Protein AF-A0A5R8LX83-F1 (afdb_monomer_lite)

Secondary structure (DSSP, 8-state):
----------PPPP-SS---SSHHHHHHHHHHHHH-S-EEEEE-TTSPBPEEE-TTS-EEEEEESSGGG--S-TTS--EEEEE-HHHHHHHHHH-TTEEEEEE-TTSS-EEEEGGGT-SS----SEEEEEE-PPPTT-EEEEES-TT--EEEE-BTTBPPPHHHHT-SS---GGGEEEEEE-S-GGGHHHHHHHS-HHHHHHHHHHHHHTT--STT---EEEEEPSBTTB----EEEE-SS-HHHHHHTTSEEEE------

Organism: Lacticaseibacillus zeae (NCBI:txid57037)

Foldseek 3Di:
DDDDDPPPPPPQDEQPLPADPAVVSVVSVLVCQQVDPWWKFWAAPVRHGDWDADPVRQIETEIEPDPSLDPPPPPHPTDMDIDHLLRLLVCLAVPVRHFWYFYSVRHPTDTGGSVSRYPDPDPPQWAWPWFDWDDAFWKWKDFADLQAQKIATCPPNHTDDCLQQQDQHDDDVVRIWMKGFHDTLVCVVVLLVPDDPVLVVVQVVVCVVVVHDPVLQTKTKTFGDDHNPGRHGTIMIGGSGGNVSCVSSVRIDIDDDDDDD

Radius of gyration: 23.2 Å; chains: 1; bounding box: 56×41×74 Å

Sequence (261 aa):
MGFFDRFKKHKTPTNFFNVPQNAEGIEQVISWLKHADKVIVDVNEKGHLFVQTDQMGEVFLMAYTDAGQNLMPFHQRNLFDTITFVGLQQIFEQTDDLAYLWLNPRSDSVRLNRNVFTSKKLAAGHAAIGPIELKLGDLVDMFGSEDEVYVFPVIDGKPFNYEQRASPYVENPALYHQYKVIQHFSELGNLIQNAEPALKQKIRQFMRQASLGADDLVAVQSRIGPRFGSAGGALQIKLPLPVGLLKQLGVLKEVEAKWPA

Structure (mmCIF, N/CA/C/O backbone):
data_AF-A0A5R8LX83-F1
#
_entry.id   AF-A0A5R8LX83-F1
#
loop_
_atom_site.group_PDB
_atom_site.id
_atom_site.type_symbol
_atom_site.label_atom_id
_atom_site.label_alt_id
_atom_site.label_comp_id
_atom_site.label_asym_id
_atom_site.label_entity_id
_atom_site.label_seq_id
_atom_site.pdbx_PDB_ins_code
_atom_site.Cartn_x
_atom_site.Cartn_y
_atom_site.Cartn_z
_atom_site.occupancy
_atom_site.B_iso_or_equiv
_atom_site.auth_seq_id
_atom_site.auth_comp_id
_atom_site.auth_asym_id
_atom_site.auth_atom_id
_atom_site.pdbx_PDB_model_num
ATOM 1 N N . MET A 1 1 ? 34.931 -22.955 -52.482 1.00 37.41 1 MET A N 1
ATOM 2 C CA . MET A 1 1 ? 35.260 -22.978 -51.040 1.00 37.41 1 MET A CA 1
ATOM 3 C C . MET A 1 1 ? 35.735 -21.587 -50.651 1.00 37.41 1 MET A C 1
ATOM 5 O O . MET A 1 1 ? 36.833 -21.213 -51.027 1.00 37.41 1 MET A O 1
ATOM 9 N N . GLY A 1 2 ? 34.883 -20.790 -50.008 1.00 32.09 2 GLY A N 1
ATOM 10 C CA . GLY A 1 2 ? 35.218 -19.447 -49.526 1.00 32.09 2 GLY A CA 1
ATOM 11 C C . GLY A 1 2 ? 34.641 -19.303 -48.127 1.00 32.09 2 GLY A C 1
ATOM 12 O O . GLY A 1 2 ? 33.432 -19.408 -47.958 1.00 32.09 2 GLY A O 1
ATOM 13 N N . PHE A 1 3 ? 35.535 -19.207 -47.149 1.00 35.75 3 PHE A N 1
ATOM 14 C CA . PHE A 1 3 ? 35.283 -19.348 -45.721 1.00 35.75 3 PHE A CA 1
ATOM 15 C C . PHE A 1 3 ? 34.270 -18.325 -45.188 1.00 35.75 3 PHE A C 1
ATOM 17 O O . PHE A 1 3 ? 34.459 -17.115 -45.314 1.00 35.75 3 PHE A O 1
ATOM 24 N N . PHE A 1 4 ? 33.213 -18.856 -44.573 1.00 42.75 4 PHE A N 1
ATOM 25 C CA . PHE A 1 4 ? 32.299 -18.147 -43.686 1.00 42.75 4 PHE A CA 1
ATOM 26 C C . PHE A 1 4 ? 33.002 -17.716 -42.386 1.00 42.75 4 PHE A C 1
ATOM 28 O O . PHE A 1 4 ? 34.054 -18.238 -42.023 1.00 42.75 4 PHE A O 1
ATOM 35 N N . ASP A 1 5 ? 32.334 -16.797 -41.690 1.00 39.28 5 ASP A N 1
ATOM 36 C CA . ASP A 1 5 ? 32.506 -16.425 -40.285 1.00 39.28 5 ASP A CA 1
ATOM 37 C C . ASP A 1 5 ? 33.612 -15.438 -39.891 1.00 39.28 5 ASP A C 1
ATOM 39 O O . ASP A 1 5 ? 34.567 -15.734 -39.173 1.00 39.28 5 ASP A O 1
ATOM 43 N N . ARG A 1 6 ? 33.335 -14.155 -40.164 1.00 38.56 6 ARG A N 1
ATOM 44 C CA . ARG A 1 6 ? 33.612 -13.111 -39.165 1.00 38.56 6 ARG A CA 1
ATOM 45 C C . ARG A 1 6 ? 32.503 -13.126 -38.114 1.00 38.56 6 ARG A C 1
ATOM 47 O O . ARG A 1 6 ? 31.594 -12.297 -38.154 1.00 38.56 6 ARG A O 1
ATOM 54 N N . PHE A 1 7 ? 32.605 -14.027 -37.139 1.00 41.62 7 PHE A N 1
ATOM 55 C CA . PHE A 1 7 ? 31.923 -13.832 -35.864 1.00 41.62 7 PHE A CA 1
ATOM 56 C C . PHE A 1 7 ? 32.437 -12.523 -35.257 1.00 41.62 7 PHE A C 1
ATOM 58 O O . PHE A 1 7 ? 33.553 -12.451 -34.736 1.00 41.62 7 PHE A O 1
ATOM 65 N N . LYS A 1 8 ? 31.625 -11.461 -35.313 1.00 45.91 8 LYS A N 1
ATOM 66 C CA . LYS A 1 8 ? 31.729 -10.387 -34.324 1.00 45.91 8 LYS A CA 1
ATOM 67 C C . LYS A 1 8 ? 31.561 -11.081 -32.976 1.00 45.91 8 LYS A C 1
ATOM 69 O O . LYS A 1 8 ? 30.469 -11.550 -32.670 1.00 45.91 8 LYS A O 1
ATOM 74 N N . LYS A 1 9 ? 32.641 -11.207 -32.199 1.00 42.44 9 LYS A N 1
ATOM 75 C CA . LYS A 1 9 ? 32.549 -11.597 -30.790 1.00 42.44 9 LYS A CA 1
ATOM 76 C C . LYS A 1 9 ? 31.668 -10.551 -30.113 1.00 42.44 9 LYS A C 1
ATOM 78 O O . LYS A 1 9 ? 32.157 -9.490 -29.734 1.00 42.44 9 LYS A O 1
ATOM 83 N N . HIS A 1 10 ? 30.372 -10.826 -30.002 1.00 45.19 10 HIS A N 1
ATOM 84 C CA . HIS A 1 10 ? 29.548 -10.194 -28.990 1.00 45.19 10 HIS A CA 1
ATOM 85 C C . HIS A 1 10 ? 30.242 -10.530 -27.673 1.00 45.19 10 HIS A C 1
ATOM 87 O O . HIS A 1 10 ? 30.287 -11.696 -27.284 1.00 45.19 10 HIS A O 1
ATOM 93 N N . LYS A 1 11 ? 30.906 -9.545 -27.052 1.00 50.19 11 LYS A N 1
ATOM 94 C CA . LYS A 1 11 ? 31.347 -9.705 -25.668 1.00 50.19 11 LYS A CA 1
ATOM 95 C C . LYS A 1 11 ? 30.090 -10.072 -24.896 1.00 50.19 11 LYS A C 1
ATOM 97 O O . LYS A 1 11 ? 29.122 -9.314 -24.934 1.00 50.19 11 LYS A O 1
ATOM 102 N N . THR A 1 12 ? 30.085 -11.255 -24.293 1.00 53.81 12 THR A N 1
ATOM 103 C CA . THR A 1 12 ? 29.000 -11.674 -23.417 1.00 53.81 12 THR A CA 1
ATOM 104 C C . THR A 1 12 ? 28.813 -10.560 -22.389 1.00 53.81 12 THR A C 1
ATOM 106 O O . THR A 1 12 ? 29.812 -10.153 -21.787 1.00 53.81 12 THR A O 1
ATOM 109 N N . PRO A 1 13 ? 27.600 -10.012 -22.239 1.00 53.50 13 PRO A N 1
ATOM 110 C CA . PRO A 1 13 ? 27.332 -9.003 -21.231 1.00 53.50 13 PRO A CA 1
ATOM 111 C C . PRO A 1 13 ? 27.798 -9.536 -19.876 1.00 53.50 13 PRO A C 1
ATOM 113 O O . PRO A 1 13 ? 27.393 -10.618 -19.454 1.00 53.50 13 PRO A O 1
ATOM 116 N N . THR A 1 14 ? 28.717 -8.830 -19.228 1.00 60.53 14 THR A N 1
ATOM 117 C CA . THR A 1 14 ? 29.145 -9.163 -17.870 1.00 60.53 14 THR A CA 1
ATOM 118 C C . THR A 1 14 ? 28.027 -8.780 -16.913 1.00 60.53 14 THR A C 1
ATOM 120 O O . THR A 1 14 ? 27.562 -7.644 -16.973 1.00 60.53 14 THR A O 1
ATOM 123 N N . ASN A 1 15 ? 27.614 -9.696 -16.033 1.00 71.75 15 ASN A N 1
ATOM 124 C CA . ASN A 1 15 ? 26.708 -9.382 -14.925 1.00 71.75 15 ASN A CA 1
ATOM 125 C C . ASN A 1 15 ? 27.395 -8.348 -14.026 1.00 71.75 15 ASN A C 1
ATOM 127 O O . ASN A 1 15 ? 28.358 -8.680 -13.337 1.00 71.75 15 ASN A O 1
ATOM 131 N N . PHE A 1 16 ? 26.967 -7.092 -14.119 1.00 82.56 16 PHE A N 1
ATOM 132 C CA . PHE A 1 16 ? 27.646 -5.953 -13.513 1.00 82.56 16 PHE A CA 1
ATOM 133 C C . PHE A 1 16 ? 27.485 -5.930 -11.986 1.00 82.56 16 PHE A C 1
ATOM 135 O O . PHE A 1 16 ? 28.463 -5.793 -11.258 1.00 82.56 16 PHE A O 1
ATOM 142 N N . PHE A 1 17 ? 26.253 -6.086 -11.513 1.00 82.75 17 PHE A N 1
ATOM 143 C CA . PHE A 1 17 ? 25.870 -6.247 -10.116 1.00 82.75 17 PHE A CA 1
ATOM 144 C C . PHE A 1 17 ? 26.181 -7.655 -9.605 1.00 82.75 17 PHE A C 1
ATOM 146 O O . PHE A 1 17 ? 26.622 -7.801 -8.470 1.00 82.75 17 PHE A O 1
ATOM 153 N N . ASN A 1 18 ? 25.957 -8.685 -10.433 1.00 84.38 18 ASN A N 1
ATOM 154 C CA . ASN A 1 18 ? 26.113 -10.096 -10.054 1.00 84.38 18 ASN A CA 1
ATOM 155 C C . ASN A 1 18 ? 25.402 -10.433 -8.725 1.00 84.38 18 ASN A C 1
ATOM 157 O O . ASN A 1 18 ? 25.918 -11.167 -7.881 1.00 84.38 18 ASN A O 1
ATOM 161 N N . VAL A 1 19 ? 24.218 -9.852 -8.534 1.00 77.62 19 VAL A N 1
ATOM 162 C CA . VAL A 1 19 ? 23.407 -10.012 -7.325 1.00 77.62 19 VAL A CA 1
ATOM 163 C C . VAL A 1 19 ? 22.350 -11.105 -7.505 1.00 77.62 19 VAL A C 1
ATOM 165 O O . VAL A 1 19 ? 21.952 -11.402 -8.637 1.00 77.62 19 VAL A O 1
ATOM 168 N N . PRO A 1 20 ? 21.844 -11.697 -6.408 1.00 70.94 20 PRO A N 1
ATOM 169 C CA . PRO A 1 20 ? 20.687 -12.581 -6.468 1.00 70.94 20 PRO A CA 1
ATOM 170 C C . PRO A 1 20 ? 19.465 -11.874 -7.077 1.00 70.94 20 PRO A C 1
ATOM 172 O O . PRO A 1 20 ? 19.201 -10.713 -6.780 1.00 70.94 20 PRO A O 1
ATOM 175 N N . GLN A 1 21 ? 18.664 -12.575 -7.883 1.00 72.19 21 GLN A N 1
ATOM 176 C CA . GLN A 1 21 ? 17.406 -12.038 -8.432 1.00 72.19 21 GLN A CA 1
ATOM 177 C C . GLN A 1 21 ? 16.261 -12.124 -7.410 1.00 72.19 21 GLN A C 1
ATOM 179 O O . GLN A 1 21 ? 15.204 -12.693 -7.663 1.00 72.19 21 GLN A O 1
ATOM 184 N N . ASN A 1 22 ? 16.508 -11.600 -6.215 1.00 68.88 22 ASN A N 1
ATOM 185 C CA . ASN A 1 22 ? 15.562 -11.517 -5.110 1.00 68.88 22 ASN A CA 1
ATOM 186 C C . ASN A 1 22 ? 15.600 -10.094 -4.524 1.00 68.88 22 ASN A C 1
ATOM 188 O O . ASN A 1 22 ? 16.346 -9.238 -5.004 1.00 68.88 22 ASN A O 1
ATOM 192 N N . ALA A 1 23 ? 14.808 -9.814 -3.490 1.00 61.62 23 ALA A N 1
ATOM 193 C CA . ALA A 1 23 ? 14.755 -8.459 -2.943 1.00 61.62 23 ALA A CA 1
ATOM 194 C C . ALA A 1 23 ? 16.081 -7.985 -2.340 1.00 61.62 23 ALA A C 1
ATOM 196 O O . ALA A 1 23 ? 16.377 -6.801 -2.413 1.00 61.62 23 ALA A O 1
ATOM 197 N N . GLU A 1 24 ? 16.891 -8.886 -1.778 1.00 70.62 24 GLU A N 1
ATOM 198 C CA . GLU A 1 24 ? 18.206 -8.519 -1.250 1.00 70.62 24 GLU A CA 1
ATOM 199 C C . GLU A 1 24 ? 19.101 -7.985 -2.374 1.00 70.62 24 GLU A C 1
ATOM 201 O O . GLU A 1 24 ? 19.724 -6.935 -2.227 1.00 70.62 24 GLU A O 1
ATOM 206 N N . GLY A 1 25 ? 19.107 -8.651 -3.531 1.00 74.12 25 GLY A N 1
ATOM 207 C CA . GLY A 1 25 ? 19.825 -8.155 -4.700 1.00 74.12 25 GLY A CA 1
ATOM 208 C C . GLY A 1 25 ? 19.234 -6.868 -5.274 1.00 74.12 25 GLY A C 1
ATOM 209 O O . GLY A 1 25 ? 19.985 -5.981 -5.675 1.00 74.12 25 GLY A O 1
ATOM 210 N N . ILE A 1 26 ? 17.907 -6.706 -5.253 1.00 77.19 26 ILE A N 1
ATOM 211 C CA . ILE A 1 26 ? 17.257 -5.449 -5.662 1.00 77.19 26 ILE A CA 1
ATOM 212 C C . ILE A 1 26 ? 17.665 -4.296 -4.731 1.00 77.19 26 ILE A C 1
ATOM 214 O O . ILE A 1 26 ? 18.013 -3.225 -5.222 1.00 77.19 26 ILE A O 1
ATOM 218 N N . GLU A 1 27 ? 17.696 -4.500 -3.413 1.00 77.88 27 GLU A N 1
ATOM 219 C CA . GLU A 1 27 ? 18.151 -3.489 -2.449 1.00 77.88 27 GLU A CA 1
ATOM 220 C C . GLU A 1 27 ? 19.635 -3.156 -2.625 1.00 77.88 27 GLU A C 1
ATOM 222 O O . GLU A 1 27 ? 20.019 -1.989 -2.543 1.00 77.88 27 GLU A O 1
ATOM 227 N N . GLN A 1 28 ? 20.474 -4.144 -2.948 1.00 84.19 28 GLN A N 1
ATOM 228 C CA . GLN A 1 28 ? 21.875 -3.897 -3.297 1.00 84.19 28 GLN A CA 1
ATOM 229 C C . GLN A 1 28 ? 21.997 -3.019 -4.551 1.00 84.19 28 GLN A C 1
ATOM 231 O O . GLN A 1 28 ? 22.801 -2.087 -4.569 1.00 84.19 28 GLN A O 1
ATOM 236 N N . VAL A 1 29 ? 21.162 -3.246 -5.567 1.00 88.75 29 VAL A N 1
ATOM 237 C CA . VAL A 1 29 ? 21.131 -2.433 -6.795 1.00 88.75 29 VAL A CA 1
ATOM 238 C C . VAL A 1 29 ? 20.596 -1.028 -6.522 1.00 88.75 29 VAL A C 1
ATOM 240 O O . VAL A 1 29 ? 21.159 -0.060 -7.027 1.00 88.75 29 VAL A O 1
ATOM 243 N N . ILE A 1 30 ? 19.552 -0.879 -5.700 1.00 86.44 30 ILE A N 1
ATOM 244 C CA . ILE A 1 30 ? 19.025 0.432 -5.286 1.00 86.44 30 ILE A CA 1
ATOM 245 C C . ILE A 1 30 ? 20.077 1.196 -4.481 1.00 86.44 30 ILE A C 1
ATOM 247 O O . ILE A 1 30 ? 20.293 2.384 -4.718 1.00 86.44 30 ILE A O 1
ATOM 251 N N . SER A 1 31 ? 20.737 0.524 -3.537 1.00 88.88 31 SER A N 1
ATOM 252 C CA . SER A 1 31 ? 21.823 1.094 -2.743 1.00 88.88 31 SER A CA 1
ATOM 253 C C . SER A 1 31 ? 22.961 1.553 -3.645 1.00 88.88 31 SER A C 1
ATOM 255 O O . S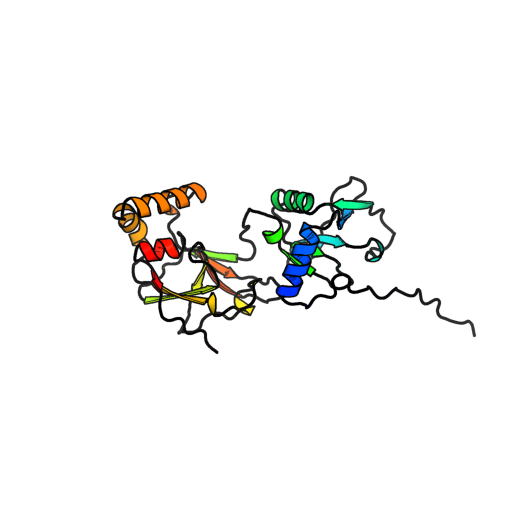ER A 1 31 ? 23.392 2.700 -3.542 1.00 88.88 31 SER A O 1
ATOM 257 N N . TRP A 1 32 ? 23.386 0.715 -4.595 1.00 94.19 32 TRP A N 1
ATOM 258 C CA . TRP A 1 32 ? 24.372 1.104 -5.596 1.00 94.19 32 TRP A CA 1
ATOM 259 C C . TRP A 1 32 ? 23.906 2.326 -6.388 1.00 94.19 32 TRP A C 1
ATOM 261 O O . TRP A 1 32 ? 24.637 3.305 -6.476 1.00 94.19 32 TRP A O 1
ATOM 271 N N . LEU A 1 33 ? 22.673 2.316 -6.899 1.00 94.12 33 LEU A N 1
ATOM 272 C CA . LEU A 1 33 ? 22.150 3.386 -7.744 1.00 94.12 33 LEU A CA 1
ATOM 273 C C . LEU A 1 33 ? 22.087 4.729 -7.006 1.00 94.12 33 LEU A C 1
ATOM 275 O O . LEU A 1 33 ? 22.362 5.759 -7.610 1.00 94.12 33 LEU A O 1
ATOM 279 N N . LYS A 1 34 ? 21.787 4.724 -5.700 1.00 91.12 34 LYS A N 1
ATOM 280 C CA . LYS A 1 34 ? 21.806 5.921 -4.839 1.00 91.12 34 LYS A CA 1
ATOM 281 C C . LYS A 1 34 ? 23.201 6.529 -4.667 1.00 91.12 34 LYS A C 1
ATOM 283 O O . LYS A 1 34 ? 23.300 7.730 -4.439 1.00 91.12 34 LYS A O 1
ATOM 288 N N . HIS A 1 35 ? 24.248 5.711 -4.756 1.00 93.38 35 HIS A N 1
ATOM 289 C CA . HIS A 1 35 ? 25.646 6.131 -4.608 1.00 93.38 35 HIS A CA 1
ATOM 290 C C . HIS A 1 35 ? 26.387 6.234 -5.944 1.00 93.38 35 HIS A C 1
ATOM 292 O O . HIS A 1 35 ? 27.522 6.702 -5.976 1.00 93.38 35 HIS A O 1
ATOM 298 N N . ALA A 1 36 ? 25.774 5.788 -7.040 1.00 90.56 36 ALA A N 1
ATOM 299 C CA . ALA A 1 36 ? 26.347 5.900 -8.363 1.00 90.56 36 ALA A CA 1
ATOM 300 C C . ALA A 1 36 ? 26.458 7.379 -8.736 1.00 90.56 36 ALA A C 1
ATOM 302 O O . ALA A 1 36 ? 25.462 8.108 -8.712 1.00 90.56 36 ALA A O 1
ATOM 303 N N . ASP A 1 37 ? 27.659 7.805 -9.132 1.00 86.81 37 ASP A N 1
ATOM 304 C CA . ASP A 1 37 ? 27.878 9.170 -9.608 1.00 86.81 37 ASP A CA 1
ATOM 305 C C . ASP A 1 37 ? 26.921 9.476 -10.761 1.00 86.81 37 ASP A C 1
ATOM 307 O O . ASP A 1 37 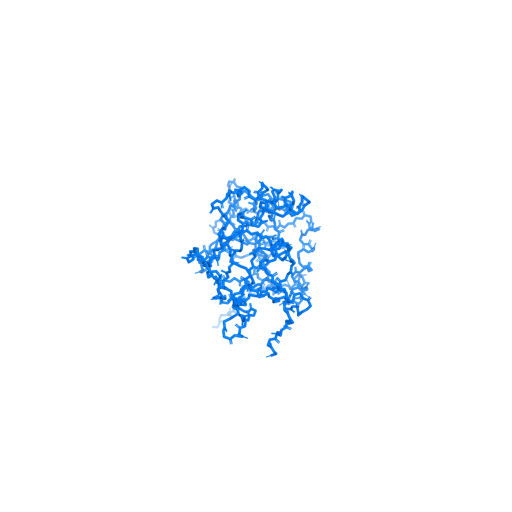? 26.267 10.520 -10.789 1.00 86.81 37 ASP A O 1
ATOM 311 N N . LYS A 1 38 ? 26.844 8.547 -11.722 1.00 91.19 38 LYS A N 1
ATOM 312 C CA . LYS A 1 38 ? 26.090 8.685 -12.964 1.00 91.19 38 LYS A CA 1
ATOM 313 C C . LYS A 1 38 ? 25.668 7.321 -13.514 1.00 91.19 38 LYS A C 1
ATOM 315 O O . LYS A 1 38 ? 26.454 6.377 -13.496 1.00 91.19 38 LYS A O 1
ATOM 320 N N . VAL A 1 39 ? 24.473 7.258 -14.092 1.00 92.19 39 VAL A N 1
ATOM 321 C CA . VAL A 1 39 ? 24.054 6.209 -15.035 1.00 92.19 39 VAL A CA 1
ATOM 322 C C . VAL A 1 39 ? 23.812 6.809 -16.410 1.00 92.19 39 VAL A C 1
ATOM 324 O O . VAL A 1 39 ? 23.572 8.008 -16.535 1.00 92.19 39 VAL A O 1
ATOM 327 N N . ILE A 1 40 ? 23.897 5.986 -17.445 1.00 91.44 40 ILE A N 1
ATOM 328 C CA . ILE A 1 40 ? 23.749 6.416 -18.835 1.00 91.44 40 ILE A CA 1
ATOM 329 C C . ILE A 1 40 ? 22.292 6.247 -19.251 1.00 91.44 40 ILE A C 1
ATOM 331 O O . ILE A 1 40 ? 21.713 5.193 -19.003 1.00 91.44 40 ILE A O 1
ATOM 335 N N . VAL A 1 41 ? 21.721 7.252 -19.907 1.00 90.81 41 VAL A N 1
ATOM 336 C CA . VAL A 1 41 ? 20.368 7.228 -20.478 1.00 90.81 41 VAL A CA 1
ATOM 337 C C . VAL A 1 41 ? 20.413 7.585 -21.958 1.00 90.81 41 VAL A C 1
ATOM 339 O O . VAL A 1 41 ? 21.283 8.334 -22.409 1.00 90.81 41 VAL A O 1
ATOM 342 N N . ASP A 1 42 ? 19.458 7.050 -22.710 1.00 85.81 42 ASP A N 1
ATOM 343 C CA . ASP A 1 42 ? 19.296 7.376 -24.123 1.00 85.81 42 ASP A CA 1
ATOM 344 C C . ASP A 1 42 ? 18.557 8.717 -24.265 1.00 85.81 42 ASP A C 1
ATOM 346 O O . ASP A 1 42 ? 17.510 8.932 -23.648 1.00 85.81 42 ASP A O 1
ATOM 350 N N . VAL A 1 43 ? 19.082 9.614 -25.102 1.00 84.81 43 VAL A N 1
ATOM 351 C CA . VAL A 1 43 ? 18.454 10.895 -25.448 1.00 84.81 43 VAL A CA 1
ATOM 352 C C . VAL A 1 43 ? 18.425 11.104 -26.965 1.00 84.81 43 VAL A C 1
ATOM 354 O O . VAL A 1 43 ? 19.239 10.572 -27.723 1.00 84.81 43 VAL A O 1
ATOM 357 N N . ASN A 1 44 ? 17.465 11.892 -27.442 1.00 81.25 44 ASN A N 1
ATOM 358 C CA . ASN A 1 44 ? 17.404 12.290 -28.848 1.00 81.25 44 ASN A CA 1
ATOM 359 C C . ASN A 1 44 ? 18.341 13.481 -29.150 1.00 81.25 44 ASN A C 1
ATOM 361 O O . ASN A 1 44 ? 18.950 14.058 -28.251 1.00 81.25 44 ASN A O 1
ATOM 365 N N . GLU A 1 45 ? 18.421 13.903 -30.418 1.00 78.56 45 GLU A N 1
ATOM 366 C CA . GLU A 1 45 ? 19.257 15.042 -30.854 1.00 78.56 45 GLU A CA 1
ATOM 367 C C . GLU A 1 45 ? 18.930 16.378 -30.152 1.00 78.56 45 GLU A C 1
ATOM 369 O O . GLU A 1 45 ? 19.736 17.305 -30.183 1.00 78.56 45 GLU A O 1
ATOM 374 N N . LYS A 1 46 ? 17.754 16.492 -29.521 1.00 80.69 46 LYS A N 1
ATOM 375 C CA . LYS A 1 46 ? 17.316 17.668 -28.751 1.00 80.69 46 LYS A CA 1
ATOM 376 C C . LYS A 1 46 ? 17.580 17.529 -27.246 1.00 80.69 46 LYS A C 1
ATOM 378 O O . LYS A 1 46 ? 17.180 18.405 -26.488 1.00 80.69 46 LYS A O 1
ATOM 383 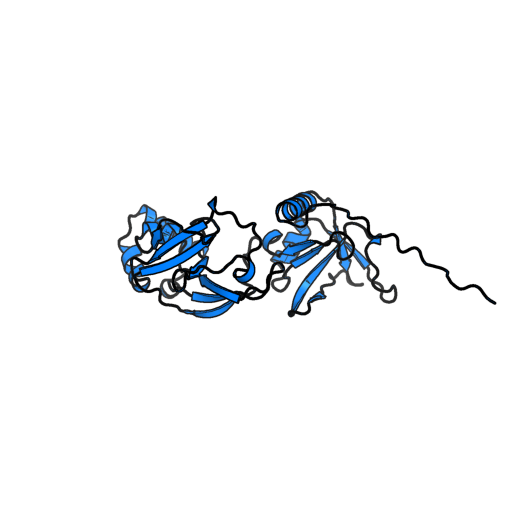N N . GLY A 1 47 ? 18.211 16.438 -26.811 1.00 80.31 47 GLY A N 1
ATOM 384 C CA . GLY A 1 47 ? 18.478 16.148 -25.402 1.00 80.31 47 GLY A CA 1
ATOM 385 C C . GLY A 1 47 ? 17.263 15.642 -24.619 1.00 80.31 47 GLY A C 1
ATOM 386 O O . GLY A 1 47 ? 17.309 15.600 -23.395 1.00 80.31 47 GLY A O 1
ATOM 387 N N . HIS A 1 48 ? 16.163 15.263 -25.281 1.00 85.00 48 HIS A N 1
ATOM 388 C CA . HIS A 1 48 ? 15.025 14.667 -24.576 1.00 85.00 48 HIS A CA 1
ATOM 389 C C . HIS A 1 48 ? 15.255 13.176 -24.357 1.00 85.00 48 HIS A C 1
ATOM 391 O O . HIS A 1 48 ? 15.698 12.482 -25.274 1.00 85.00 48 HIS A O 1
ATOM 397 N N . LEU A 1 49 ? 14.881 12.691 -23.174 1.00 87.12 49 LEU A N 1
ATOM 398 C CA . LEU A 1 49 ? 14.964 11.281 -22.805 1.00 87.12 49 LEU A CA 1
ATOM 399 C C . LEU A 1 49 ? 14.142 10.410 -23.747 1.00 87.12 49 LEU A C 1
ATOM 401 O O . LEU A 1 49 ? 12.997 10.723 -24.083 1.00 87.12 49 LEU A O 1
ATOM 405 N N . PHE A 1 50 ? 14.731 9.288 -24.136 1.00 85.94 50 PHE A N 1
ATOM 406 C CA . PHE A 1 50 ? 14.031 8.237 -24.841 1.00 85.94 50 PHE A CA 1
ATOM 407 C C . PHE A 1 50 ? 13.338 7.318 -23.832 1.00 85.94 50 PHE A C 1
ATOM 409 O O . PHE A 1 50 ? 13.974 6.741 -22.949 1.00 85.94 50 PHE A O 1
ATOM 416 N N . VAL A 1 51 ? 12.026 7.170 -23.982 1.00 88.50 51 VAL A N 1
ATOM 417 C CA . VAL A 1 51 ? 11.203 6.242 -23.202 1.00 88.50 51 VAL A CA 1
ATOM 418 C C . VAL A 1 51 ? 10.583 5.213 -24.134 1.00 88.50 51 VAL A C 1
ATOM 420 O O . VAL A 1 51 ? 10.371 5.476 -25.318 1.00 88.50 51 VAL A O 1
ATOM 423 N N . GLN A 1 52 ? 10.303 4.031 -23.605 1.00 84.00 52 GLN A N 1
ATOM 424 C CA . GLN A 1 52 ? 9.655 2.950 -24.336 1.00 84.00 52 GLN A CA 1
ATOM 425 C C . GLN A 1 52 ? 8.364 2.546 -23.645 1.00 84.00 52 GLN A C 1
ATOM 427 O O . GLN A 1 52 ? 8.161 2.841 -22.473 1.00 84.00 52 GLN A O 1
ATOM 432 N N . THR A 1 53 ? 7.507 1.854 -24.383 1.00 82.69 53 THR A N 1
ATOM 433 C CA . THR A 1 53 ? 6.290 1.248 -23.852 1.00 82.69 53 THR A CA 1
ATOM 434 C C . THR A 1 53 ? 6.450 -0.262 -23.902 1.00 82.69 53 THR A C 1
ATOM 436 O O . THR A 1 53 ? 6.866 -0.803 -24.929 1.00 82.69 53 THR A O 1
ATOM 439 N N . ASP A 1 54 ? 6.171 -0.943 -22.795 1.00 75.25 54 ASP A N 1
ATOM 440 C CA . ASP A 1 54 ? 6.231 -2.401 -22.752 1.00 75.25 54 ASP A CA 1
ATOM 441 C C . ASP A 1 54 ? 4.988 -3.051 -23.389 1.00 75.25 54 ASP A C 1
ATOM 443 O O . ASP A 1 54 ? 4.073 -2.385 -23.877 1.00 75.25 54 ASP A O 1
ATOM 447 N N . GLN A 1 55 ? 4.947 -4.386 -23.400 1.00 63.47 55 GLN A N 1
ATOM 448 C CA . GLN A 1 55 ? 3.821 -5.139 -23.966 1.00 63.47 55 GLN A CA 1
ATOM 449 C C . GLN A 1 55 ? 2.495 -4.919 -23.216 1.00 63.47 55 GLN A C 1
ATOM 451 O O . GLN A 1 55 ? 1.439 -5.258 -23.745 1.00 63.47 55 GLN A O 1
ATOM 456 N N . MET A 1 56 ? 2.543 -4.371 -21.999 1.00 58.53 56 MET A N 1
ATOM 457 C CA . MET A 1 56 ? 1.385 -4.080 -21.156 1.00 58.53 56 MET A CA 1
ATOM 458 C C . MET A 1 56 ? 0.948 -2.611 -21.240 1.00 58.53 56 MET A C 1
ATOM 460 O O . MET A 1 56 ? -0.051 -2.241 -20.626 1.00 58.53 56 MET A O 1
ATOM 464 N N . GLY A 1 57 ? 1.648 -1.780 -22.019 1.00 74.25 57 GLY A N 1
ATOM 465 C CA . GLY A 1 57 ? 1.342 -0.359 -22.157 1.00 74.25 57 GLY A CA 1
ATOM 466 C C . GLY A 1 57 ? 2.032 0.534 -21.122 1.00 74.25 57 GLY A C 1
ATOM 467 O O . GLY A 1 57 ? 1.772 1.735 -21.109 1.00 74.25 57 GLY A O 1
ATOM 468 N N . GLU A 1 58 ? 2.907 -0.005 -20.267 1.00 75.81 58 GLU A N 1
ATOM 469 C CA . GLU A 1 58 ? 3.622 0.794 -19.270 1.00 75.81 58 GLU A CA 1
ATOM 470 C C . GLU A 1 58 ? 4.791 1.544 -19.915 1.00 75.81 58 GLU A C 1
ATOM 472 O O . GLU A 1 58 ? 5.599 0.956 -20.638 1.00 75.81 58 GLU A O 1
ATOM 477 N N . VAL A 1 59 ? 4.909 2.846 -19.635 1.00 85.12 59 VAL A N 1
ATOM 478 C CA . VAL A 1 59 ? 6.027 3.664 -20.123 1.00 85.12 59 VAL A CA 1
ATOM 479 C C . VAL A 1 59 ? 7.220 3.517 -19.180 1.00 85.12 59 VAL A C 1
ATOM 481 O O . VAL A 1 59 ? 7.083 3.661 -17.965 1.00 85.12 59 VAL A O 1
ATOM 484 N N . PHE A 1 60 ? 8.410 3.264 -19.718 1.00 87.56 60 PHE A N 1
ATOM 485 C CA . PHE A 1 60 ? 9.630 3.070 -18.939 1.00 87.56 60 PHE A CA 1
ATOM 486 C C . PHE A 1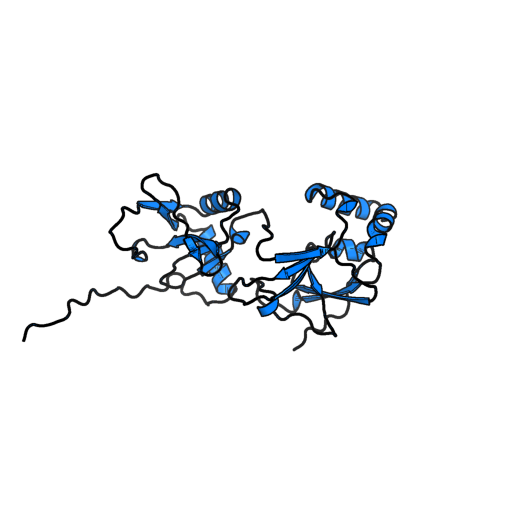 60 ? 10.845 3.777 -19.537 1.00 87.56 60 PHE A C 1
ATOM 488 O O . PHE A 1 60 ? 10.928 4.025 -20.742 1.00 87.56 60 PHE A O 1
ATOM 495 N N . LEU A 1 61 ? 11.812 4.074 -18.669 1.00 92.50 61 LEU A N 1
ATOM 496 C CA . LEU A 1 61 ? 13.104 4.653 -19.032 1.00 92.50 61 LEU A CA 1
ATOM 497 C C . LEU A 1 61 ? 14.167 3.556 -19.028 1.00 92.50 61 LEU A C 1
ATOM 499 O O . LEU A 1 61 ? 14.229 2.760 -18.094 1.00 92.50 61 LEU A O 1
ATOM 503 N N . MET A 1 62 ? 15.023 3.524 -20.045 1.00 90.00 62 MET A N 1
ATOM 504 C CA . MET A 1 62 ? 16.194 2.647 -20.057 1.00 90.00 62 MET A CA 1
ATOM 505 C C . MET A 1 62 ? 17.404 3.368 -19.481 1.00 90.00 62 MET A C 1
ATOM 507 O O . MET A 1 62 ? 17.653 4.529 -19.809 1.00 90.00 62 MET A O 1
ATOM 511 N N . ALA A 1 63 ? 18.173 2.657 -18.663 1.00 92.12 63 ALA A N 1
ATOM 512 C CA . ALA A 1 63 ? 19.468 3.123 -18.202 1.00 92.12 63 ALA A CA 1
ATOM 513 C C . ALA A 1 63 ? 20.518 2.014 -18.236 1.00 92.12 63 ALA A C 1
ATOM 515 O O . ALA A 1 63 ? 20.205 0.821 -18.174 1.00 92.12 63 ALA A O 1
ATOM 516 N N . TYR A 1 64 ? 21.778 2.426 -18.307 1.00 89.19 64 TYR A N 1
ATOM 517 C CA . TYR A 1 64 ? 22.919 1.534 -18.446 1.00 89.19 64 TYR A CA 1
ATOM 518 C C . TYR A 1 64 ? 24.044 1.942 -17.497 1.00 89.19 64 TYR A C 1
ATOM 520 O O . TYR A 1 64 ? 24.268 3.130 -17.247 1.00 89.19 64 TYR A O 1
ATOM 528 N N . THR A 1 65 ? 24.788 0.955 -17.006 1.00 88.50 65 THR A N 1
ATOM 529 C CA . THR A 1 65 ? 26.026 1.174 -16.244 1.00 88.50 65 THR A CA 1
ATOM 530 C C . THR A 1 65 ? 27.259 1.277 -17.139 1.00 88.50 65 THR A C 1
ATOM 532 O O . THR A 1 65 ? 28.296 1.763 -16.697 1.00 88.50 65 THR A O 1
ATOM 535 N N . ASP A 1 66 ? 27.148 0.863 -18.404 1.00 79.12 66 ASP A N 1
ATOM 536 C CA . ASP A 1 66 ? 28.192 0.988 -19.418 1.00 79.12 66 ASP A CA 1
ATOM 537 C C . ASP A 1 66 ? 27.580 1.247 -20.805 1.00 79.12 66 ASP A C 1
ATOM 539 O O . ASP A 1 66 ? 26.587 0.625 -21.193 1.00 79.12 66 ASP A O 1
ATOM 543 N N . ALA A 1 67 ? 28.209 2.134 -21.580 1.00 68.50 67 ALA A N 1
ATOM 544 C CA . ALA A 1 67 ? 27.804 2.462 -22.947 1.00 68.50 67 ALA A CA 1
ATOM 545 C C . ALA A 1 67 ? 27.906 1.246 -23.888 1.00 68.50 67 ALA A C 1
ATOM 547 O O . ALA A 1 67 ? 27.174 1.158 -24.875 1.00 68.50 67 ALA A O 1
ATOM 548 N N . GLY A 1 68 ? 28.774 0.277 -23.568 1.00 65.94 68 GLY A N 1
ATOM 549 C CA . GLY A 1 68 ? 28.925 -0.977 -24.308 1.00 65.94 68 GLY A CA 1
ATOM 550 C C . GLY A 1 68 ? 27.722 -1.925 -24.237 1.00 65.94 68 GLY A C 1
ATOM 551 O O . GLY A 1 68 ? 27.661 -2.877 -25.018 1.00 65.94 68 GLY A O 1
ATOM 552 N N . GLN A 1 69 ? 26.752 -1.682 -23.347 1.00 64.44 69 GLN A N 1
ATOM 553 C CA . GLN A 1 69 ? 25.546 -2.509 -23.215 1.00 64.44 69 GLN A CA 1
ATOM 554 C C . GLN A 1 69 ? 24.433 -2.146 -24.218 1.00 64.44 69 GLN A C 1
ATOM 556 O O . GLN A 1 69 ? 23.487 -2.921 -24.403 1.00 64.44 69 GLN A O 1
ATOM 561 N N . ASN A 1 70 ? 24.542 -1.013 -24.920 1.00 59.03 70 ASN A N 1
ATOM 562 C CA . ASN A 1 70 ? 23.573 -0.606 -25.936 1.00 59.03 70 ASN A CA 1
ATOM 563 C C . ASN A 1 70 ? 23.902 -1.227 -27.323 1.00 59.03 70 ASN A C 1
ATOM 565 O O . ASN A 1 70 ? 25.048 -1.292 -27.751 1.00 59.03 70 ASN A O 1
ATOM 569 N N . LEU A 1 71 ? 22.883 -1.711 -28.045 1.00 56.44 71 LEU A N 1
ATOM 570 C CA . LEU A 1 71 ? 22.941 -2.177 -29.453 1.00 56.44 71 LEU A CA 1
ATOM 571 C C . LEU A 1 71 ? 21.644 -1.779 -30.178 1.00 56.44 71 LEU A C 1
ATOM 573 O O . LEU A 1 71 ? 21.124 -2.560 -30.976 1.00 56.44 71 LEU A O 1
ATOM 577 N N . MET A 1 72 ? 21.054 -0.621 -29.878 1.00 51.59 72 MET A N 1
ATOM 578 C CA . MET A 1 72 ? 20.167 -0.007 -30.866 1.00 51.59 72 MET A CA 1
ATOM 579 C C . MET A 1 72 ? 20.984 0.127 -32.164 1.00 51.59 72 MET A C 1
ATOM 581 O O . MET A 1 72 ? 22.126 0.597 -32.108 1.00 51.59 72 MET A O 1
ATOM 585 N N . PRO A 1 73 ? 20.491 -0.364 -33.316 1.00 44.44 73 PRO A N 1
ATOM 586 C CA . PRO A 1 73 ? 21.228 -0.258 -34.565 1.00 44.44 73 PRO A CA 1
ATOM 587 C C . PRO A 1 73 ? 21.601 1.206 -34.800 1.00 44.44 73 PRO A C 1
ATOM 589 O O . PRO A 1 73 ? 20.743 2.079 -34.710 1.00 44.44 73 PRO A O 1
ATOM 592 N N . PHE A 1 74 ? 22.879 1.445 -35.096 1.00 44.38 74 PHE A N 1
ATOM 593 C CA . PHE A 1 74 ? 23.564 2.725 -35.345 1.00 44.38 74 PHE A CA 1
ATOM 594 C C . PHE A 1 74 ? 22.991 3.565 -36.518 1.00 44.38 74 PHE A C 1
ATOM 596 O O . PHE A 1 74 ? 23.728 4.255 -37.219 1.00 44.38 74 PHE A O 1
ATOM 603 N N . HIS A 1 75 ? 21.688 3.503 -36.788 1.00 43.78 75 HIS A N 1
ATOM 604 C CA . HIS A 1 75 ? 21.055 4.130 -37.946 1.00 43.78 75 HIS A CA 1
ATOM 605 C C . HIS A 1 75 ? 20.233 5.378 -37.621 1.00 43.78 75 HIS A C 1
ATOM 607 O O . HIS A 1 75 ? 19.793 6.056 -38.545 1.00 43.78 75 HIS A O 1
ATOM 613 N N . GLN A 1 76 ? 20.097 5.752 -36.350 1.00 48.06 76 GLN A N 1
ATOM 614 C CA . GLN A 1 76 ? 19.622 7.075 -35.944 1.00 48.06 76 GLN A CA 1
ATOM 615 C C . GLN A 1 76 ? 20.541 7.577 -34.829 1.00 48.06 76 GLN A C 1
ATOM 617 O O . GLN A 1 76 ? 20.983 6.789 -33.996 1.00 48.06 76 GLN A O 1
ATOM 622 N N . ARG A 1 77 ? 20.928 8.854 -34.881 1.00 52.31 77 ARG A N 1
ATOM 623 C CA . ARG A 1 77 ? 21.892 9.494 -33.973 1.00 52.31 77 ARG A CA 1
ATOM 624 C C . ARG A 1 77 ? 21.320 9.594 -32.553 1.00 52.31 77 ARG A C 1
ATOM 626 O O . ARG A 1 77 ? 20.936 10.670 -32.109 1.00 52.31 77 ARG A O 1
ATOM 633 N N . ASN A 1 78 ? 21.241 8.470 -31.854 1.00 55.84 78 ASN A N 1
ATOM 634 C CA . ASN A 1 78 ? 20.934 8.463 -30.434 1.00 55.84 78 ASN A CA 1
ATOM 635 C C . ASN A 1 78 ? 22.155 9.018 -29.705 1.00 55.84 78 ASN A C 1
ATOM 637 O O . ASN A 1 78 ? 23.273 8.519 -29.859 1.00 55.84 78 ASN A O 1
ATOM 641 N N . LEU A 1 79 ? 21.929 10.108 -28.984 1.00 73.12 79 LEU A N 1
ATOM 642 C CA . LEU A 1 79 ? 22.902 10.696 -28.087 1.00 73.12 79 LEU A CA 1
ATOM 643 C C . LEU A 1 79 ? 22.728 10.027 -26.721 1.00 73.12 79 LEU A C 1
ATOM 645 O O . LEU A 1 79 ? 21.655 9.528 -26.383 1.00 73.12 79 LEU A O 1
ATOM 649 N N . PHE A 1 80 ? 23.801 9.999 -25.947 1.00 80.31 80 PHE A N 1
ATOM 650 C CA . PHE A 1 80 ? 23.764 9.535 -24.570 1.00 80.31 80 PHE A CA 1
ATOM 651 C C . PHE A 1 80 ? 23.935 10.730 -23.660 1.00 80.31 80 PHE A C 1
ATOM 653 O O . PHE A 1 80 ? 24.751 11.609 -23.946 1.00 80.31 80 PHE A O 1
ATOM 660 N N . ASP A 1 81 ? 23.216 10.712 -22.550 1.00 86.50 81 ASP A N 1
ATOM 661 C CA . ASP A 1 81 ? 23.518 11.587 -21.434 1.00 86.50 81 ASP A CA 1
ATOM 662 C C . ASP A 1 81 ? 23.723 10.759 -20.171 1.00 86.50 81 ASP A C 1
ATOM 664 O O . ASP A 1 81 ? 23.451 9.557 -20.108 1.00 86.50 81 ASP A O 1
ATOM 668 N N . THR A 1 82 ? 24.257 11.419 -19.162 1.00 91.25 82 THR A N 1
ATOM 669 C CA . THR A 1 82 ? 24.489 10.860 -17.849 1.00 91.25 82 THR A CA 1
ATOM 670 C C . THR A 1 82 ? 23.583 11.520 -16.837 1.00 91.25 82 THR A C 1
ATOM 672 O O . THR A 1 82 ? 23.440 12.740 -16.824 1.00 91.25 82 THR A O 1
ATOM 675 N N . ILE A 1 83 ? 23.026 10.722 -15.938 1.00 93.19 83 ILE A N 1
ATOM 676 C CA . ILE A 1 83 ? 22.117 11.211 -14.918 1.00 93.19 83 ILE A CA 1
ATOM 677 C C . ILE A 1 83 ? 22.450 10.641 -13.548 1.00 93.19 83 ILE A C 1
ATOM 679 O O . ILE A 1 83 ? 22.831 9.481 -13.411 1.00 93.19 83 ILE A O 1
ATOM 683 N N . THR A 1 84 ? 22.328 11.485 -12.529 1.00 95.38 84 THR A N 1
ATOM 684 C CA . THR A 1 84 ? 22.501 11.097 -11.129 1.00 95.38 84 THR A CA 1
ATOM 685 C C . THR A 1 84 ? 21.218 10.461 -10.594 1.00 95.38 84 THR A C 1
ATOM 687 O O . THR A 1 84 ? 20.141 10.621 -11.176 1.00 95.38 84 THR A O 1
ATOM 690 N N . PHE A 1 85 ? 21.287 9.813 -9.430 1.00 91.38 85 PHE A N 1
ATOM 691 C CA . PHE A 1 85 ? 20.077 9.353 -8.744 1.00 91.38 85 PHE A CA 1
ATOM 692 C C . PHE A 1 85 ? 19.073 10.489 -8.508 1.00 91.38 85 PHE A C 1
ATOM 694 O O . PHE A 1 85 ? 17.896 10.343 -8.817 1.00 91.38 85 PHE A O 1
ATOM 701 N N . VAL A 1 86 ? 19.542 11.652 -8.044 1.00 90.19 86 VAL A N 1
ATOM 702 C CA . VAL A 1 86 ? 18.693 12.835 -7.815 1.00 90.19 86 VAL A CA 1
ATOM 703 C C . VAL A 1 86 ? 18.029 13.308 -9.112 1.00 90.19 86 VAL A C 1
ATOM 705 O O . VAL A 1 86 ? 16.853 13.664 -9.105 1.00 90.19 86 VAL A O 1
ATOM 708 N N . GLY A 1 87 ? 18.745 13.268 -10.239 1.00 92.50 87 GLY A N 1
ATOM 709 C CA . GLY A 1 87 ? 18.166 13.585 -11.545 1.00 92.50 87 GLY A CA 1
ATOM 710 C C . GLY A 1 87 ? 17.064 12.602 -11.947 1.00 92.50 87 GLY A C 1
ATOM 711 O O . GLY A 1 87 ? 16.007 13.022 -12.415 1.00 92.50 87 GLY A O 1
ATOM 712 N N . LEU A 1 88 ? 17.261 11.301 -11.700 1.00 93.56 88 LEU A N 1
ATOM 713 C CA . LEU A 1 88 ? 16.212 10.296 -11.900 1.00 93.56 88 LEU A CA 1
ATOM 714 C C . LEU A 1 88 ? 14.993 10.599 -11.022 1.00 93.56 88 LEU A C 1
ATOM 716 O O . LEU A 1 88 ? 13.875 10.596 -11.528 1.00 93.56 88 LEU A O 1
ATOM 720 N N . GLN A 1 89 ? 15.187 10.933 -9.742 1.00 88.12 89 GLN A N 1
ATOM 721 C CA . GLN A 1 89 ? 14.082 11.327 -8.859 1.00 88.12 89 GLN A CA 1
ATOM 722 C C . GLN A 1 89 ? 13.271 12.487 -9.442 1.00 88.12 89 GLN A C 1
ATOM 724 O O . GLN A 1 89 ? 12.050 12.391 -9.535 1.00 88.12 89 GLN A O 1
ATOM 729 N N . GLN A 1 90 ? 13.939 13.540 -9.917 1.00 88.69 90 GLN A N 1
ATOM 730 C CA . GLN A 1 90 ? 13.272 14.693 -10.527 1.00 88.69 90 GLN A CA 1
ATOM 731 C C . GLN A 1 90 ? 12.450 14.306 -11.762 1.00 88.69 90 GLN A C 1
ATOM 733 O O . GLN A 1 90 ? 11.305 14.735 -11.884 1.00 88.69 90 GLN A O 1
ATOM 738 N N . ILE A 1 91 ? 12.985 13.452 -12.640 1.00 89.88 91 ILE A N 1
ATOM 739 C CA . ILE A 1 91 ? 12.251 12.962 -13.816 1.00 89.88 91 ILE A CA 1
ATOM 740 C C . ILE A 1 91 ? 10.997 12.198 -13.399 1.00 89.88 91 ILE A C 1
ATOM 742 O O . ILE A 1 91 ? 9.913 12.482 -13.907 1.00 89.88 91 ILE A O 1
ATOM 746 N N . PHE A 1 92 ? 11.125 11.248 -12.470 1.00 87.00 92 PHE A N 1
ATOM 747 C CA . PHE A 1 92 ? 10.003 10.427 -12.005 1.00 87.00 92 PHE A CA 1
ATOM 748 C C . PHE A 1 92 ? 8.967 11.224 -11.192 1.00 87.00 92 PHE A C 1
ATOM 750 O O . PHE A 1 92 ? 7.807 10.816 -11.118 1.00 87.00 92 PHE A O 1
ATOM 757 N N . GLU A 1 93 ? 9.349 12.350 -10.582 1.00 81.19 93 GLU A N 1
ATOM 758 C CA . GLU A 1 93 ? 8.417 13.267 -9.911 1.00 81.19 93 GLU A CA 1
ATOM 759 C C . GLU A 1 93 ? 7.662 14.198 -10.870 1.00 81.19 93 GLU A C 1
ATOM 761 O O . GLU A 1 93 ? 6.546 14.626 -10.546 1.00 81.19 93 GLU A O 1
ATOM 766 N N . GLN A 1 94 ? 8.267 14.516 -12.018 1.00 83.25 94 GLN A N 1
ATOM 767 C CA . GLN A 1 94 ? 7.718 15.410 -13.045 1.00 83.25 94 GLN A CA 1
ATOM 768 C C . GLN A 1 94 ? 6.986 14.665 -14.170 1.00 83.25 94 GL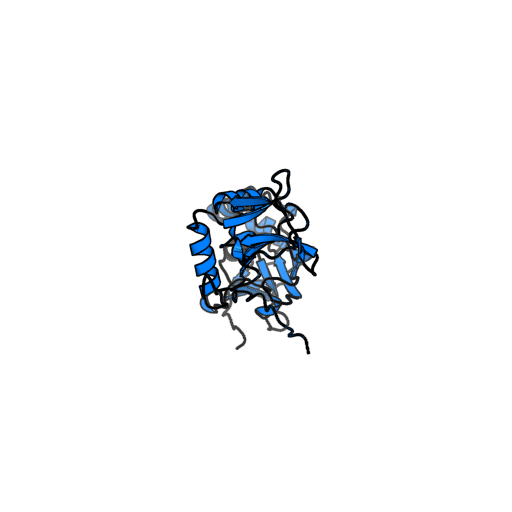N A C 1
ATOM 770 O O . GLN A 1 94 ? 6.227 15.285 -14.911 1.00 83.25 94 GLN A O 1
ATOM 775 N N . THR A 1 95 ? 7.200 13.353 -14.293 1.00 81.62 95 THR A N 1
ATOM 776 C CA . THR A 1 95 ? 6.645 12.517 -15.366 1.00 81.62 95 THR A CA 1
ATOM 777 C C . THR A 1 95 ? 5.725 11.455 -14.777 1.00 81.62 95 THR A C 1
ATOM 779 O O . THR A 1 95 ? 6.164 10.370 -14.390 1.00 81.62 95 THR A O 1
ATOM 782 N N . ASP A 1 96 ? 4.430 11.758 -14.705 1.00 76.31 96 ASP A N 1
ATOM 783 C CA . ASP A 1 96 ? 3.450 10.866 -14.078 1.00 76.31 96 ASP A CA 1
ATOM 784 C C . ASP A 1 96 ? 3.227 9.559 -14.853 1.00 76.31 96 ASP A C 1
ATOM 786 O O . ASP A 1 96 ? 2.874 8.556 -14.237 1.00 76.31 96 ASP A O 1
ATOM 790 N N . ASP A 1 97 ? 3.522 9.516 -16.150 1.00 80.25 97 ASP A N 1
ATOM 791 C CA . ASP A 1 97 ? 3.332 8.311 -16.968 1.00 80.25 97 ASP A CA 1
ATOM 792 C C . ASP A 1 97 ? 4.494 7.309 -16.858 1.00 80.25 97 ASP A C 1
ATOM 794 O O . ASP A 1 97 ? 4.362 6.157 -17.267 1.00 80.25 97 ASP A O 1
ATOM 798 N N . LEU A 1 98 ? 5.636 7.713 -16.284 1.00 84.94 98 LEU A N 1
ATOM 799 C CA . LEU A 1 98 ? 6.820 6.861 -16.192 1.00 84.94 98 LEU A CA 1
ATOM 800 C C . LEU A 1 98 ? 6.675 5.838 -15.052 1.00 84.94 98 LEU A C 1
ATOM 802 O O . LEU A 1 98 ? 6.740 6.170 -13.865 1.00 84.94 98 LEU A O 1
ATOM 806 N N . ALA A 1 99 ? 6.488 4.571 -15.412 1.00 79.12 99 ALA A N 1
ATOM 807 C CA . ALA A 1 99 ? 6.178 3.489 -14.484 1.00 79.12 99 ALA A CA 1
ATOM 808 C C . ALA A 1 99 ? 7.425 2.913 -13.792 1.00 79.12 99 ALA A C 1
ATOM 810 O O . ALA A 1 99 ? 7.397 2.623 -12.590 1.00 79.12 99 ALA A O 1
ATOM 811 N N . TYR A 1 100 ? 8.527 2.742 -14.526 1.00 84.38 100 TYR A N 1
ATOM 812 C CA . TYR A 1 100 ? 9.755 2.144 -13.998 1.00 84.38 100 TYR A CA 1
ATOM 813 C C . TYR A 1 100 ? 11.012 2.521 -14.796 1.00 84.38 100 TYR A C 1
ATOM 815 O O . TYR A 1 100 ? 10.951 3.021 -15.920 1.00 84.38 100 TYR A O 1
ATOM 823 N N . LEU A 1 101 ? 12.169 2.263 -14.187 1.00 92.94 101 LEU A N 1
ATOM 824 C CA . LEU A 1 101 ? 13.491 2.276 -14.800 1.00 92.94 101 LEU A CA 1
ATOM 825 C C . LEU A 1 101 ? 13.898 0.834 -15.126 1.00 92.94 101 LEU A C 1
ATOM 827 O O . LEU A 1 101 ? 13.885 -0.028 -14.245 1.00 92.94 101 LEU A O 1
ATOM 831 N N . TRP A 1 102 ? 14.275 0.567 -16.372 1.00 90.94 102 TRP A N 1
ATOM 832 C CA . TRP A 1 102 ? 14.898 -0.686 -16.782 1.00 90.94 102 TRP A CA 1
ATOM 833 C C . TRP A 1 102 ? 16.412 -0.495 -16.843 1.00 90.94 102 TRP A C 1
ATOM 835 O O . TRP A 1 102 ? 16.946 0.073 -17.797 1.00 90.94 102 TRP A O 1
ATOM 845 N N . LEU A 1 103 ? 17.100 -0.957 -15.802 1.00 90.50 103 LEU A N 1
ATOM 846 C CA . LEU A 1 103 ? 18.547 -0.855 -15.671 1.00 90.50 103 LEU A CA 1
ATOM 847 C C . LEU A 1 103 ? 19.222 -2.094 -16.263 1.00 90.50 103 LEU A C 1
ATOM 849 O O . LEU A 1 103 ? 18.798 -3.218 -15.994 1.00 90.50 103 LEU A O 1
ATOM 853 N N . ASN A 1 104 ? 20.272 -1.885 -17.056 1.00 87.00 104 ASN A N 1
ATOM 854 C CA . ASN A 1 104 ? 21.095 -2.938 -17.659 1.00 87.00 104 ASN A CA 1
ATOM 855 C C . ASN A 1 104 ? 20.296 -4.046 -18.380 1.00 87.00 104 ASN A C 1
ATOM 857 O O . ASN A 1 104 ? 20.479 -5.235 -18.103 1.00 87.00 104 ASN A O 1
ATOM 861 N N . PRO A 1 105 ? 19.428 -3.704 -19.351 1.00 77.44 105 PRO A N 1
ATOM 862 C CA . PRO A 1 105 ? 18.501 -4.627 -20.025 1.00 77.44 105 PRO A CA 1
ATOM 863 C C . PRO A 1 105 ? 19.155 -5.797 -20.782 1.00 77.44 105 PRO A C 1
ATOM 865 O O . PRO A 1 105 ? 18.461 -6.600 -21.402 1.00 77.44 105 PRO A O 1
ATOM 868 N N . ARG A 1 106 ? 20.488 -5.882 -20.792 1.00 71.56 106 ARG A N 1
ATOM 869 C CA . ARG A 1 106 ? 21.240 -6.917 -21.502 1.00 71.56 106 ARG A CA 1
ATOM 870 C C . ARG A 1 106 ? 22.284 -7.636 -20.666 1.00 71.56 106 ARG A C 1
ATOM 872 O O . ARG A 1 106 ? 22.940 -8.498 -21.225 1.00 71.56 106 ARG A O 1
ATOM 879 N N . SER A 1 107 ? 22.438 -7.330 -19.382 1.00 74.31 107 SER A N 1
ATOM 880 C CA . SER A 1 107 ? 23.232 -8.142 -18.452 1.00 74.31 107 SER A CA 1
ATOM 881 C C . SER A 1 107 ? 22.314 -8.699 -17.361 1.00 74.31 107 SER A C 1
ATOM 883 O O . SER A 1 107 ? 21.275 -9.289 -17.647 1.00 74.31 107 SER A O 1
ATOM 885 N N . ASP A 1 108 ? 22.660 -8.481 -16.106 1.00 75.31 108 ASP A N 1
ATOM 886 C CA . ASP A 1 108 ? 21.799 -8.569 -14.941 1.00 75.31 108 ASP A CA 1
ATOM 887 C C . ASP A 1 108 ? 20.792 -7.419 -14.895 1.00 75.31 108 ASP A C 1
ATOM 889 O O . ASP A 1 108 ? 20.910 -6.460 -14.132 1.00 75.31 108 ASP A O 1
ATOM 893 N N . SER A 1 109 ? 19.790 -7.532 -15.759 1.00 82.88 109 SER A N 1
ATOM 894 C CA . SER A 1 109 ? 18.705 -6.570 -15.860 1.00 82.88 109 SER A CA 1
ATOM 895 C C . SER A 1 109 ? 17.920 -6.443 -14.568 1.00 82.88 109 SER A C 1
ATOM 897 O O . SER A 1 109 ? 17.487 -7.439 -13.990 1.00 82.88 109 SER A O 1
ATOM 899 N N . VAL A 1 110 ? 17.654 -5.201 -14.174 1.00 83.69 110 VAL A N 1
ATOM 900 C CA . VAL A 1 110 ? 16.843 -4.893 -12.999 1.00 83.69 110 VAL A CA 1
ATOM 901 C C . VAL A 1 110 ? 15.771 -3.882 -13.369 1.00 83.69 110 VAL A C 1
ATOM 903 O O . VAL A 1 110 ? 16.050 -2.823 -13.931 1.00 83.69 110 VAL A O 1
ATOM 906 N N . ARG A 1 111 ? 14.523 -4.207 -13.028 1.00 85.56 111 ARG A N 1
ATOM 907 C CA . ARG A 1 111 ? 13.383 -3.293 -13.128 1.00 85.56 111 ARG A CA 1
ATOM 908 C C . ARG A 1 111 ? 13.182 -2.600 -11.781 1.00 85.56 111 ARG A C 1
ATOM 910 O O . ARG A 1 111 ? 12.792 -3.240 -10.809 1.00 85.56 111 ARG A O 1
ATOM 917 N N . LEU A 1 112 ? 13.413 -1.290 -11.735 1.00 83.69 112 LEU A N 1
ATOM 918 C CA . LEU A 1 112 ? 13.222 -0.460 -10.545 1.00 83.69 112 LEU A CA 1
ATOM 919 C C . LEU A 1 112 ? 11.988 0.415 -10.722 1.00 83.69 112 LEU A C 1
ATOM 921 O O . LEU A 1 112 ? 11.924 1.257 -11.611 1.00 83.69 112 LEU A O 1
ATOM 925 N N . ASN A 1 113 ? 10.983 0.211 -9.885 1.00 82.38 113 ASN A N 1
ATOM 926 C CA . ASN A 1 113 ? 9.703 0.892 -10.046 1.00 82.38 113 ASN A CA 1
ATOM 927 C C . ASN A 1 113 ? 9.789 2.352 -9.623 1.00 82.38 113 ASN A C 1
ATOM 929 O O . ASN A 1 113 ? 10.616 2.710 -8.785 1.00 82.38 113 ASN A O 1
ATOM 933 N N . ARG A 1 114 ? 8.881 3.182 -10.142 1.00 85.19 114 ARG A N 1
ATOM 934 C CA . ARG A 1 114 ? 8.852 4.618 -9.846 1.00 85.19 114 ARG A CA 1
ATOM 935 C C . ARG A 1 114 ? 8.939 4.960 -8.357 1.00 85.19 114 ARG A C 1
ATOM 937 O O . ARG A 1 114 ? 9.544 5.963 -8.009 1.00 85.19 114 ARG A O 1
ATOM 944 N N . ASN A 1 115 ? 8.393 4.116 -7.477 1.00 77.56 115 ASN A N 1
ATOM 945 C CA . ASN A 1 115 ? 8.388 4.325 -6.024 1.00 77.56 115 ASN A CA 1
ATOM 946 C C . ASN A 1 115 ? 9.797 4.363 -5.409 1.00 77.56 115 ASN A C 1
ATOM 948 O O . ASN A 1 115 ? 9.962 4.862 -4.303 1.00 77.56 115 ASN A O 1
ATOM 952 N N . VAL A 1 116 ? 10.814 3.861 -6.116 1.00 81.88 116 VAL A N 1
ATOM 953 C CA . VAL A 1 116 ? 12.225 4.029 -5.737 1.00 81.88 116 VAL A CA 1
ATOM 954 C C . VAL A 1 116 ? 12.654 5.497 -5.849 1.00 81.88 116 VAL A C 1
ATOM 956 O O . VAL A 1 116 ? 13.528 5.950 -5.111 1.00 81.88 116 VAL A O 1
ATOM 959 N N . PHE A 1 117 ? 12.036 6.239 -6.768 1.00 83.50 117 PHE A N 1
ATOM 960 C CA . PHE A 1 117 ? 12.462 7.563 -7.203 1.00 83.50 117 PHE A CA 1
ATOM 961 C C . PHE A 1 117 ? 11.531 8.688 -6.742 1.00 83.50 117 PHE A C 1
ATOM 963 O O . PHE A 1 117 ? 11.984 9.822 -6.620 1.00 83.50 117 PHE A O 1
ATOM 970 N N . THR A 1 118 ? 10.255 8.402 -6.472 1.00 73.69 118 THR A N 1
ATOM 971 C CA . THR A 1 118 ? 9.264 9.428 -6.126 1.00 73.69 118 THR A CA 1
ATOM 972 C C . THR A 1 118 ? 8.707 9.289 -4.711 1.00 73.69 118 THR A C 1
ATOM 974 O O . THR A 1 118 ? 8.426 8.195 -4.225 1.00 73.69 118 THR A O 1
ATOM 977 N N . SER A 1 119 ? 8.503 10.441 -4.069 1.00 61.91 119 SER A N 1
ATOM 978 C CA . SER A 1 119 ? 7.728 10.585 -2.832 1.00 61.91 119 SER A CA 1
ATOM 979 C C . SER A 1 119 ? 6.208 10.511 -3.067 1.00 61.91 119 SER A C 1
ATOM 981 O O . SER A 1 119 ? 5.445 10.192 -2.150 1.00 61.91 119 SER A O 1
ATOM 983 N N . LYS A 1 120 ? 5.752 10.756 -4.306 1.00 52.22 120 LYS A N 1
ATOM 984 C CA . LYS A 1 120 ? 4.358 10.601 -4.730 1.00 52.22 120 LYS A CA 1
ATOM 985 C C . LYS A 1 120 ? 4.069 9.118 -4.970 1.00 52.22 120 LYS A C 1
ATOM 987 O O . LYS A 1 120 ? 4.507 8.535 -5.959 1.00 52.22 120 LYS A O 1
ATOM 992 N N . LYS A 1 121 ? 3.265 8.500 -4.103 1.00 47.09 121 LYS A N 1
ATOM 993 C CA . LYS A 1 121 ? 2.660 7.191 -4.396 1.00 47.09 121 LYS A CA 1
ATOM 994 C C . LYS A 1 121 ? 1.660 7.363 -5.546 1.00 47.09 121 LYS A C 1
ATOM 996 O O . LYS A 1 121 ? 0.524 7.761 -5.300 1.00 47.09 121 LYS A O 1
ATOM 1001 N N . LEU A 1 122 ? 2.052 7.067 -6.787 1.00 41.84 122 LEU A N 1
ATOM 1002 C CA . LEU A 1 122 ? 1.066 6.919 -7.858 1.00 41.84 122 LEU A CA 1
ATOM 1003 C C . LEU A 1 122 ? 0.328 5.592 -7.668 1.00 41.84 122 LEU A C 1
ATOM 1005 O O . LEU A 1 122 ? 0.934 4.524 -7.588 1.00 41.84 122 LEU A O 1
ATOM 1009 N N . ALA A 1 123 ? -0.997 5.668 -7.585 1.00 41.12 123 ALA A N 1
ATOM 1010 C CA . ALA A 1 123 ? -1.868 4.507 -7.651 1.00 41.12 123 ALA A CA 1
ATOM 1011 C C . ALA A 1 123 ? -1.963 4.049 -9.116 1.00 41.12 123 ALA A C 1
ATOM 1013 O O . ALA A 1 123 ? -2.918 4.386 -9.804 1.00 41.12 123 ALA A O 1
ATOM 1014 N N . ALA A 1 124 ? -0.965 3.321 -9.620 1.00 36.78 124 ALA A N 1
ATOM 1015 C CA . ALA A 1 124 ? -1.024 2.709 -10.948 1.00 36.78 124 ALA A CA 1
ATOM 1016 C C . ALA A 1 124 ? -1.014 1.177 -10.833 1.00 36.78 124 ALA A C 1
ATOM 1018 O O . ALA A 1 124 ? -0.220 0.594 -10.093 1.00 36.78 124 ALA A O 1
ATOM 1019 N N . GLY A 1 125 ? -1.953 0.539 -11.538 1.00 45.03 125 GLY A N 1
ATOM 1020 C CA . GLY A 1 125 ? -2.195 -0.906 -11.521 1.00 45.03 125 GLY A CA 1
ATOM 1021 C C . GLY A 1 125 ? -3.422 -1.343 -10.717 1.00 45.03 125 GLY A C 1
ATOM 1022 O O . GLY A 1 125 ? -3.499 -2.509 -10.345 1.00 45.03 125 GLY A O 1
ATOM 1023 N N . HIS A 1 126 ? -4.351 -0.436 -10.408 1.00 52.38 126 HIS A N 1
ATOM 1024 C CA . HIS A 1 126 ? -5.602 -0.744 -9.719 1.00 52.38 126 HIS A CA 1
ATOM 1025 C C . HIS A 1 126 ? -6.791 -0.360 -10.596 1.00 52.38 126 HIS A C 1
ATOM 1027 O O . HIS A 1 126 ? -7.106 0.820 -10.724 1.00 52.38 126 HIS A O 1
ATOM 1033 N N . ALA A 1 127 ? -7.469 -1.339 -11.197 1.00 55.59 127 ALA A N 1
ATOM 1034 C CA . ALA A 1 127 ? -8.769 -1.075 -11.804 1.00 55.59 127 ALA A CA 1
ATOM 1035 C C . ALA A 1 127 ? -9.762 -0.833 -10.662 1.00 55.59 127 ALA A C 1
ATOM 1037 O O . ALA A 1 127 ? -10.107 -1.771 -9.938 1.00 55.59 127 ALA A O 1
ATOM 1038 N N . ALA A 1 128 ? -10.146 0.427 -10.442 1.00 59.66 128 ALA A N 1
ATOM 1039 C CA . ALA A 1 128 ? -11.142 0.774 -9.437 1.00 59.66 128 ALA A CA 1
ATOM 1040 C C . ALA A 1 128 ? -12.458 0.065 -9.778 1.00 59.66 128 ALA A C 1
ATOM 1042 O O . ALA A 1 128 ? -12.989 0.225 -10.874 1.00 59.66 128 ALA A O 1
ATOM 1043 N N . ILE A 1 129 ? -12.956 -0.743 -8.842 1.00 74.06 129 ILE A N 1
ATOM 1044 C CA . ILE A 1 129 ? -14.265 -1.392 -8.957 1.00 74.06 129 ILE A CA 1
ATOM 1045 C C . ILE A 1 129 ? -15.328 -0.424 -8.431 1.00 74.06 129 ILE A C 1
ATOM 1047 O O . ILE A 1 129 ? -16.362 -0.241 -9.064 1.00 74.06 129 ILE A O 1
ATOM 1051 N N . GLY A 1 130 ? -15.038 0.248 -7.312 1.00 80.62 130 GLY A N 1
ATOM 1052 C CA . GLY A 1 130 ? -15.897 1.274 -6.727 1.00 80.62 130 GLY A CA 1
ATOM 1053 C C . GLY A 1 130 ? -15.865 1.270 -5.198 1.00 80.62 130 GLY A C 1
ATOM 1054 O O . GLY A 1 130 ? -15.072 0.534 -4.598 1.00 80.62 130 GLY A O 1
ATOM 1055 N N . PRO A 1 131 ? -16.707 2.095 -4.555 1.00 88.62 131 PRO A N 1
ATOM 1056 C CA . PRO A 1 131 ? -16.914 2.043 -3.115 1.00 88.62 131 PRO A CA 1
ATOM 1057 C C . PRO A 1 131 ? -17.338 0.640 -2.670 1.00 88.62 131 PRO A C 1
ATOM 1059 O O . PRO A 1 131 ? -18.103 -0.033 -3.361 1.00 88.62 131 PRO A O 1
ATOM 1062 N N . ILE A 1 132 ? -16.854 0.211 -1.509 1.00 92.44 132 ILE A N 1
ATOM 1063 C CA . ILE A 1 132 ? -17.224 -1.062 -0.893 1.00 92.44 132 ILE A CA 1
ATOM 1064 C C . ILE A 1 132 ? -17.628 -0.836 0.558 1.00 92.44 132 ILE A C 1
ATOM 1066 O O . ILE A 1 132 ? -16.972 -0.104 1.298 1.00 92.44 132 ILE A O 1
ATOM 1070 N N . GLU A 1 133 ? -18.700 -1.499 0.973 1.00 92.12 133 GLU A N 1
ATOM 1071 C CA . GLU A 1 133 ? -19.073 -1.586 2.376 1.00 92.12 133 GLU A CA 1
ATOM 1072 C C . GLU A 1 133 ? -18.490 -2.868 2.977 1.00 92.12 133 GLU A C 1
ATOM 1074 O O . GLU A 1 133 ? -18.811 -3.975 2.541 1.00 92.12 133 GLU A O 1
ATOM 1079 N N . LEU A 1 134 ? -17.626 -2.706 3.979 1.00 94.31 134 LEU A N 1
ATOM 1080 C CA . LEU A 1 134 ? -17.114 -3.805 4.790 1.00 94.31 134 LEU A CA 1
ATOM 1081 C C . LEU A 1 134 ? -18.124 -4.153 5.883 1.00 94.31 134 LEU A C 1
ATOM 1083 O O . LEU A 1 134 ? -18.519 -3.289 6.670 1.00 94.31 134 LEU A O 1
ATOM 1087 N N . LYS A 1 135 ? -18.530 -5.420 5.942 1.00 94.56 135 LYS A N 1
ATOM 1088 C CA . LYS A 1 135 ? -19.530 -5.905 6.892 1.00 94.56 135 LYS A CA 1
ATOM 1089 C C . LYS A 1 135 ? -18.882 -6.269 8.219 1.00 94.56 135 LYS A C 1
ATOM 1091 O O . LYS A 1 135 ? -17.719 -6.666 8.288 1.00 94.56 135 LYS A O 1
ATOM 1096 N N . LEU A 1 136 ? -19.666 -6.184 9.293 1.00 97.12 136 LEU A N 1
ATOM 1097 C CA . LEU A 1 136 ? -19.243 -6.688 10.595 1.00 97.12 136 LEU A CA 1
ATOM 1098 C C . LEU A 1 136 ? -18.853 -8.160 10.487 1.00 97.12 136 LEU A C 1
ATOM 1100 O O . LEU A 1 136 ? -19.618 -8.998 10.017 1.00 97.12 136 LEU A O 1
ATOM 1104 N N . GLY A 1 137 ? -17.662 -8.465 10.979 1.00 96.38 137 GLY A N 1
ATOM 1105 C CA . GLY A 1 137 ? -17.097 -9.799 10.942 1.00 96.38 137 GLY A CA 1
ATOM 1106 C C . GLY A 1 137 ? -16.242 -10.110 9.722 1.00 96.38 137 GLY A C 1
ATOM 1107 O O . GLY A 1 137 ? -15.527 -11.110 9.791 1.00 96.38 137 GLY A O 1
ATOM 1108 N N . ASP A 1 138 ? -16.246 -9.262 8.688 1.00 96.88 138 ASP A N 1
ATOM 1109 C CA . ASP A 1 138 ? -15.343 -9.411 7.549 1.00 96.88 138 ASP A CA 1
ATOM 1110 C C . ASP A 1 138 ? -13.887 -9.402 8.022 1.00 96.88 138 ASP A C 1
ATOM 1112 O O . ASP A 1 138 ? -13.509 -8.693 8.965 1.00 96.88 138 ASP A O 1
ATOM 1116 N N . LEU A 1 139 ? -13.075 -10.213 7.350 1.00 97.19 139 LEU A N 1
ATOM 1117 C CA . LEU A 1 139 ? -11.647 -10.315 7.589 1.00 97.19 139 LEU A CA 1
ATOM 1118 C C . LEU A 1 139 ? -10.891 -9.632 6.455 1.00 97.19 139 LEU A C 1
ATOM 1120 O O . LEU A 1 139 ? -11.165 -9.852 5.274 1.00 97.19 139 LEU A O 1
ATOM 1124 N N . VAL A 1 140 ? -9.906 -8.829 6.834 1.00 96.69 140 VAL A N 1
ATOM 1125 C CA . VAL A 1 140 ? -8.928 -8.241 5.923 1.00 96.69 140 VAL A CA 1
ATOM 1126 C C . VAL A 1 140 ? -7.530 -8.521 6.443 1.00 96.69 140 VAL A C 1
ATOM 1128 O O . VAL A 1 140 ? -7.327 -8.638 7.649 1.00 96.69 140 VAL A O 1
ATOM 1131 N N . ASP A 1 141 ? -6.560 -8.620 5.554 1.00 95.00 141 ASP A N 1
ATOM 1132 C CA . ASP A 1 141 ? -5.164 -8.787 5.916 1.00 95.00 141 ASP A CA 1
ATOM 1133 C C . ASP A 1 141 ? -4.263 -7.788 5.189 1.00 95.00 141 ASP A C 1
ATOM 1135 O O . ASP A 1 141 ? -4.684 -7.059 4.283 1.00 95.00 141 ASP A O 1
ATOM 1139 N N . MET A 1 142 ? -3.005 -7.746 5.606 1.00 91.75 142 MET A N 1
ATOM 1140 C CA . MET A 1 142 ? -1.967 -6.977 4.941 1.00 91.75 142 MET A CA 1
ATOM 1141 C C . MET A 1 142 ? -0.579 -7.486 5.315 1.00 91.75 142 MET A C 1
ATOM 1143 O O . MET A 1 142 ? -0.395 -8.156 6.330 1.00 91.75 142 MET A O 1
ATOM 1147 N N . PHE A 1 143 ? 0.397 -7.096 4.500 1.00 86.12 143 PHE A N 1
ATOM 1148 C CA . PHE A 1 143 ? 1.803 -7.106 4.873 1.00 86.12 143 PHE A CA 1
ATOM 1149 C C . PHE A 1 143 ? 2.265 -5.657 4.991 1.00 86.12 143 PHE A C 1
ATOM 1151 O O . PHE A 1 143 ? 2.161 -4.930 4.005 1.00 86.12 143 PHE A O 1
ATOM 1158 N N . GLY A 1 144 ? 2.773 -5.237 6.151 1.00 84.62 144 GLY A N 1
ATOM 1159 C CA . GLY A 1 144 ? 3.326 -3.889 6.315 1.00 84.62 144 GLY A CA 1
ATOM 1160 C C . GLY A 1 144 ? 2.949 -3.198 7.622 1.00 84.62 144 GLY A C 1
ATOM 1161 O O . GLY A 1 144 ? 2.561 -3.838 8.591 1.00 84.62 144 GLY A O 1
ATOM 1162 N N . SER A 1 145 ? 3.105 -1.873 7.639 1.00 87.38 145 SER A N 1
ATOM 1163 C CA . SER A 1 145 ? 2.861 -1.033 8.819 1.00 87.38 145 SER A CA 1
ATOM 1164 C C . SER A 1 145 ? 1.386 -0.657 8.970 1.00 87.38 145 SER A C 1
ATOM 1166 O O . SER A 1 145 ? 0.698 -0.398 7.987 1.00 87.38 145 SER A O 1
ATOM 1168 N N . GLU A 1 146 ? 0.931 -0.478 10.209 1.00 90.62 146 GLU A N 1
ATOM 1169 C CA . GLU A 1 146 ? -0.400 0.056 10.529 1.00 90.62 146 GLU A CA 1
ATOM 1170 C C . GLU A 1 146 ? -0.642 1.495 10.029 1.00 90.62 146 GLU A C 1
ATOM 1172 O O . GLU A 1 146 ? -1.784 1.962 10.024 1.00 90.62 146 GLU A O 1
ATOM 1177 N N . ASP A 1 147 ? 0.403 2.199 9.590 1.00 89.75 147 ASP A N 1
ATOM 1178 C CA . ASP A 1 147 ? 0.294 3.516 8.948 1.00 89.75 147 ASP A CA 1
ATOM 1179 C C . ASP A 1 147 ? -0.234 3.440 7.502 1.00 89.75 147 ASP A C 1
ATOM 1181 O O . ASP A 1 147 ? -0.514 4.469 6.877 1.00 89.75 147 ASP A O 1
ATOM 1185 N N . GLU A 1 148 ? -0.376 2.237 6.944 1.00 88.94 148 GLU A N 1
ATOM 1186 C CA . GLU A 1 148 ? -0.913 2.045 5.604 1.00 88.94 148 GLU A CA 1
ATOM 1187 C C . GLU A 1 148 ? -2.443 1.989 5.570 1.00 88.94 148 GLU A C 1
ATOM 1189 O O . GLU A 1 148 ? -3.134 1.750 6.561 1.00 88.94 148 GLU A O 1
ATOM 1194 N N . VAL A 1 149 ? -2.977 2.227 4.372 1.00 94.38 149 VAL A N 1
ATOM 1195 C CA . VAL A 1 149 ? -4.419 2.262 4.087 1.00 94.38 149 VAL A CA 1
ATOM 1196 C C . VAL A 1 149 ? -4.872 1.113 3.194 1.00 94.38 149 VAL A C 1
ATOM 1198 O O . VAL A 1 149 ? -6.058 0.994 2.916 1.00 94.38 149 VAL A O 1
ATOM 1201 N N . TYR A 1 150 ? -3.951 0.299 2.685 1.00 93.12 150 TYR A N 1
ATOM 1202 C CA . TYR A 1 150 ? -4.278 -0.761 1.742 1.00 93.12 150 TYR A CA 1
ATOM 1203 C C . TYR A 1 150 ? -4.300 -2.111 2.445 1.00 93.12 150 TYR A C 1
ATOM 1205 O O . TYR A 1 150 ? -3.321 -2.515 3.062 1.00 93.12 150 TYR A O 1
ATOM 1213 N N . VAL A 1 151 ? -5.418 -2.815 2.304 1.00 95.25 151 VAL A N 1
ATOM 1214 C CA . VAL A 1 151 ? -5.634 -4.157 2.852 1.00 95.25 151 VAL A CA 1
ATOM 1215 C C . VAL A 1 151 ? -6.228 -5.064 1.781 1.00 95.25 151 VAL A C 1
ATOM 1217 O O . VAL A 1 151 ? -6.703 -4.598 0.743 1.00 95.25 151 VAL A O 1
ATOM 1220 N N . PHE A 1 152 ? -6.225 -6.366 2.023 1.00 94.81 152 PHE A N 1
ATOM 1221 C CA . PHE A 1 152 ? -6.795 -7.361 1.125 1.00 94.81 152 PHE A CA 1
ATOM 1222 C C . PHE A 1 152 ? -7.898 -8.128 1.851 1.00 94.81 152 PHE A C 1
ATOM 1224 O O . PHE A 1 152 ? -7.718 -8.481 3.013 1.00 94.81 152 PHE A O 1
ATOM 1231 N N . PRO A 1 153 ? -9.053 -8.391 1.220 1.00 95.50 153 PRO A N 1
ATOM 1232 C CA . PRO A 1 153 ? -10.086 -9.191 1.853 1.00 95.50 153 PRO A CA 1
ATOM 1233 C C . PRO A 1 153 ? -9.632 -10.649 1.965 1.00 95.50 153 PRO A C 1
ATOM 1235 O O . PRO A 1 153 ? -9.051 -11.207 1.032 1.00 95.50 153 PRO A O 1
ATOM 1238 N N . VAL A 1 154 ? -9.944 -11.271 3.098 1.00 94.75 154 VAL A N 1
ATOM 1239 C CA . VAL A 1 154 ? -9.755 -12.704 3.335 1.00 94.75 154 VAL A CA 1
ATOM 1240 C C . VAL A 1 154 ? -11.085 -13.389 3.037 1.00 94.75 154 VAL A C 1
ATOM 1242 O O . VAL A 1 154 ? -12.032 -13.307 3.819 1.00 94.75 154 VAL A O 1
ATOM 1245 N N . ILE A 1 155 ? -11.172 -14.037 1.878 1.00 89.56 155 ILE A N 1
ATOM 1246 C CA . ILE A 1 155 ? -12.424 -14.590 1.349 1.00 89.56 155 ILE A CA 1
ATOM 1247 C C . ILE A 1 155 ? -12.486 -16.071 1.709 1.00 89.56 155 ILE A C 1
ATOM 1249 O O . ILE A 1 155 ? -11.555 -16.815 1.416 1.00 89.56 155 ILE A O 1
ATOM 1253 N N . ASP A 1 156 ? -13.557 -16.502 2.378 1.00 86.31 156 ASP A N 1
ATOM 1254 C CA . ASP A 1 156 ? -13.731 -17.886 2.849 1.00 86.31 156 ASP A CA 1
ATOM 1255 C C . ASP A 1 156 ? -12.534 -18.405 3.672 1.00 86.31 156 ASP A C 1
ATOM 1257 O O . ASP A 1 156 ? -12.117 -19.560 3.563 1.00 86.31 156 ASP A O 1
ATOM 1261 N N . GLY A 1 157 ? -11.938 -17.519 4.479 1.00 86.25 157 GLY A N 1
ATOM 1262 C CA . GLY A 1 157 ? -10.754 -17.821 5.288 1.00 86.25 157 GLY A CA 1
ATOM 1263 C C . GLY A 1 157 ? -9.449 -17.929 4.490 1.00 86.25 157 GLY A C 1
ATOM 1264 O O . GLY A 1 157 ? -8.433 -18.324 5.057 1.00 86.25 157 GLY A O 1
ATOM 1265 N N . LYS A 1 158 ? -9.458 -17.587 3.196 1.00 89.38 158 LYS A N 1
ATOM 1266 C CA . LYS A 1 158 ? -8.299 -17.676 2.308 1.00 89.38 158 LYS A CA 1
ATOM 1267 C C . LYS A 1 158 ? -7.803 -16.280 1.922 1.00 89.38 158 LYS A C 1
ATOM 1269 O O . LYS A 1 158 ? -8.522 -15.540 1.245 1.00 89.38 158 LYS A O 1
ATOM 1274 N N . PRO A 1 159 ? -6.589 -15.902 2.343 1.00 91.25 159 PRO A N 1
ATOM 1275 C CA . PRO A 1 159 ? -5.959 -14.680 1.880 1.00 91.25 159 PRO A CA 1
ATOM 1276 C C . PRO A 1 159 ? -5.450 -14.834 0.442 1.00 91.25 159 PRO A C 1
ATOM 1278 O O . PRO A 1 159 ? -5.163 -15.942 -0.014 1.00 91.25 159 PRO A O 1
ATOM 1281 N N . PHE A 1 160 ? -5.294 -13.718 -0.273 1.00 90.12 160 PHE A N 1
ATOM 1282 C CA . PHE A 1 160 ? -4.582 -13.730 -1.555 1.00 90.12 160 PHE A CA 1
ATOM 1283 C C . PHE A 1 160 ? -3.109 -14.089 -1.335 1.00 90.12 160 PHE A C 1
ATOM 1285 O O . PHE A 1 160 ? -2.500 -13.643 -0.358 1.00 90.12 160 PHE A O 1
ATOM 1292 N N . ASN A 1 161 ? -2.521 -14.854 -2.250 1.00 85.25 161 ASN A N 1
ATOM 1293 C CA . ASN A 1 161 ? -1.100 -15.194 -2.183 1.00 85.25 161 ASN A CA 1
ATOM 1294 C C . ASN A 1 161 ? -0.213 -14.034 -2.683 1.00 85.25 161 ASN A C 1
ATOM 1296 O O . ASN A 1 161 ? -0.707 -13.021 -3.186 1.00 85.25 161 ASN A O 1
ATOM 1300 N N . TYR A 1 162 ? 1.105 -14.175 -2.549 1.00 79.94 162 TYR A N 1
ATOM 1301 C CA . TYR A 1 162 ? 2.056 -13.119 -2.903 1.00 79.94 162 TYR A CA 1
ATOM 1302 C C . TYR A 1 162 ? 1.999 -12.707 -4.384 1.00 79.94 162 TYR A C 1
ATOM 1304 O O . TYR A 1 162 ? 1.973 -11.517 -4.706 1.00 79.94 162 TYR A O 1
ATOM 1312 N N . GLU A 1 163 ? 1.903 -13.690 -5.280 1.00 80.75 163 GLU A N 1
ATOM 1313 C CA . GLU A 1 163 ? 1.811 -13.482 -6.728 1.00 80.75 163 GLU A CA 1
ATOM 1314 C C . GLU A 1 163 ? 0.545 -12.694 -7.101 1.00 80.75 163 GLU A C 1
ATOM 1316 O O . GLU A 1 163 ? 0.586 -11.728 -7.864 1.00 80.75 163 GLU A O 1
ATOM 1321 N N . GLN A 1 164 ? -0.589 -13.029 -6.489 1.00 84.69 164 GLN A N 1
ATOM 1322 C CA . GLN A 1 164 ? -1.852 -12.333 -6.719 1.00 84.69 164 GLN A CA 1
ATOM 1323 C C . GLN A 1 164 ? -1.807 -10.887 -6.224 1.00 84.69 164 GLN A C 1
ATOM 1325 O O . GLN A 1 164 ? -2.419 -10.002 -6.829 1.00 84.69 164 GLN A O 1
ATOM 1330 N N . ARG A 1 165 ? -1.084 -10.630 -5.129 1.00 87.62 165 ARG A N 1
ATOM 1331 C CA . ARG A 1 165 ? -0.914 -9.281 -4.572 1.00 87.62 165 ARG A CA 1
ATOM 1332 C C . ARG A 1 165 ? -0.002 -8.405 -5.421 1.00 87.62 165 ARG A C 1
ATOM 1334 O O . ARG A 1 165 ? -0.051 -7.187 -5.255 1.00 87.62 165 ARG A O 1
ATOM 1341 N N . ALA A 1 166 ? 0.809 -9.007 -6.298 1.00 79.50 166 ALA A N 1
ATOM 1342 C CA . ALA A 1 166 ? 1.839 -8.338 -7.081 1.00 79.50 166 ALA A CA 1
ATOM 1343 C C . ALA A 1 166 ? 2.541 -7.272 -6.231 1.00 79.50 166 ALA A C 1
ATOM 1345 O O . ALA A 1 166 ? 2.449 -6.068 -6.497 1.00 79.50 166 ALA A O 1
ATOM 1346 N N . SER A 1 167 ? 3.126 -7.745 -5.128 1.00 72.38 167 SER A N 1
ATOM 1347 C CA . SER A 1 167 ? 3.836 -6.947 -4.132 1.00 72.38 167 SER A CA 1
ATOM 1348 C C . SER A 1 167 ? 5.341 -6.983 -4.429 1.00 72.38 167 SER A C 1
ATOM 1350 O O . SER A 1 167 ? 5.836 -8.016 -4.875 1.00 72.38 167 SER A O 1
ATOM 1352 N N . PRO A 1 168 ? 6.082 -5.877 -4.234 1.00 62.38 168 PRO A N 1
ATOM 1353 C CA . PRO A 1 168 ? 7.506 -5.824 -4.557 1.00 62.38 168 PRO A CA 1
ATOM 1354 C C . PRO A 1 168 ? 8.392 -6.364 -3.426 1.00 62.38 168 PRO A C 1
ATOM 1356 O O . PRO A 1 168 ? 9.595 -6.519 -3.616 1.00 62.38 168 PRO A O 1
ATOM 1359 N N . TYR A 1 169 ? 7.826 -6.573 -2.236 1.00 61.16 169 TYR A N 1
ATOM 1360 C CA . TYR A 1 169 ? 8.570 -6.969 -1.044 1.00 61.16 169 TYR A CA 1
ATOM 1361 C C . TYR A 1 169 ? 8.895 -8.478 -1.053 1.00 61.16 169 TYR A C 1
ATOM 1363 O O . TYR A 1 169 ? 8.488 -9.222 -1.941 1.00 61.16 169 TYR A O 1
ATOM 1371 N N . VAL A 1 170 ? 9.653 -8.957 -0.069 1.00 64.00 170 VAL A N 1
ATOM 1372 C CA . VAL A 1 170 ? 9.708 -10.402 0.212 1.00 64.00 170 VAL A CA 1
ATOM 1373 C C . VAL A 1 170 ? 8.554 -10.732 1.133 1.00 64.00 170 VAL A C 1
ATOM 1375 O O . VAL A 1 170 ? 8.199 -9.932 2.002 1.00 64.00 170 VAL A O 1
ATOM 1378 N N . GLU A 1 171 ? 7.977 -11.913 0.959 1.00 67.56 171 GLU A N 1
ATOM 1379 C CA . GLU A 1 171 ? 7.059 -12.466 1.939 1.00 67.56 171 GLU A CA 1
ATOM 1380 C C . GLU A 1 171 ? 7.754 -12.556 3.302 1.00 67.56 171 GLU A C 1
ATOM 1382 O O . GLU A 1 171 ? 8.732 -13.280 3.485 1.00 67.56 171 GLU A O 1
ATOM 1387 N N . ASN A 1 172 ? 7.261 -11.772 4.255 1.00 72.44 172 ASN A N 1
ATOM 1388 C CA . ASN A 1 172 ? 7.757 -11.772 5.618 1.00 72.44 172 ASN A CA 1
ATOM 1389 C C . ASN A 1 172 ? 6.574 -11.989 6.563 1.00 72.44 172 ASN A C 1
ATOM 1391 O O . ASN A 1 172 ? 5.837 -11.037 6.835 1.00 72.44 172 ASN A O 1
ATOM 1395 N N . PRO A 1 173 ? 6.396 -13.212 7.090 1.00 78.75 173 PRO A N 1
ATOM 1396 C CA . PRO A 1 173 ? 5.321 -13.518 8.027 1.00 78.75 173 PRO A CA 1
ATOM 1397 C C . PRO A 1 173 ? 5.325 -12.636 9.282 1.00 78.75 173 PRO A C 1
ATOM 1399 O O . PRO A 1 173 ? 4.274 -12.424 9.873 1.00 78.75 173 PRO A O 1
ATOM 1402 N N . ALA A 1 174 ? 6.474 -12.070 9.675 1.00 81.69 174 ALA A N 1
ATOM 1403 C CA . ALA A 1 174 ? 6.555 -11.156 10.816 1.00 81.69 174 ALA A CA 1
ATOM 1404 C C . ALA A 1 174 ? 5.886 -9.792 10.563 1.00 81.69 174 ALA A C 1
ATOM 1406 O O . ALA A 1 174 ? 5.663 -9.042 11.507 1.00 81.69 174 ALA A O 1
ATOM 1407 N N . LEU A 1 175 ? 5.593 -9.467 9.301 1.00 84.19 175 LEU A N 1
ATOM 1408 C CA . LEU A 1 175 ? 4.873 -8.259 8.891 1.00 84.19 175 LEU A CA 1
ATOM 1409 C C . LEU A 1 175 ? 3.430 -8.564 8.477 1.00 84.19 175 LEU A C 1
ATOM 1411 O O . LEU A 1 175 ? 2.755 -7.678 7.956 1.00 84.19 175 LEU A O 1
ATOM 1415 N N . TYR A 1 176 ? 2.984 -9.813 8.636 1.00 89.44 176 TYR A N 1
ATOM 1416 C CA . TYR A 1 176 ? 1.631 -10.223 8.301 1.00 89.44 176 TYR A CA 1
ATOM 1417 C C . TYR A 1 176 ? 0.681 -9.870 9.439 1.00 89.44 176 TYR A C 1
ATOM 1419 O O . TYR A 1 176 ? 0.851 -10.313 10.575 1.00 89.44 176 TYR A O 1
ATOM 1427 N N . HIS A 1 177 ? -0.362 -9.125 9.102 1.00 93.25 177 HIS A N 1
ATOM 1428 C CA . HIS A 1 177 ? -1.417 -8.758 10.028 1.00 93.25 177 HIS A CA 1
ATOM 1429 C C . HIS A 1 177 ? -2.772 -9.145 9.457 1.00 93.25 177 HIS A C 1
ATOM 1431 O O . HIS A 1 177 ? -3.012 -9.020 8.256 1.00 93.25 177 HIS A O 1
ATOM 1437 N N . GLN A 1 178 ? -3.683 -9.564 10.333 1.00 95.88 178 GLN A N 1
ATOM 1438 C CA . GLN A 1 178 ? -5.075 -9.812 9.982 1.00 95.88 178 GLN A CA 1
ATOM 1439 C C . GLN A 1 178 ? -5.991 -9.065 10.947 1.00 95.88 178 GLN A C 1
ATOM 1441 O O . GLN A 1 178 ? -5.794 -9.066 12.162 1.00 95.88 178 GLN A O 1
ATOM 1446 N N . TYR A 1 179 ? -7.024 -8.443 10.396 1.00 97.44 179 TYR A N 1
ATOM 1447 C CA . TYR A 1 179 ? -7.973 -7.623 11.123 1.00 97.44 179 TYR A CA 1
ATOM 1448 C C . TYR A 1 179 ? -9.396 -8.076 10.843 1.00 97.44 179 TYR A C 1
ATOM 1450 O O . TYR A 1 179 ? -9.764 -8.409 9.718 1.00 97.44 179 TYR A O 1
ATOM 1458 N N . LYS A 1 180 ? -10.212 -8.033 11.890 1.00 97.75 180 LYS A N 1
ATOM 1459 C CA . LYS A 1 180 ? -11.652 -8.223 11.831 1.00 97.75 180 LYS A CA 1
ATOM 1460 C C . LYS A 1 180 ? -12.352 -6.878 11.923 1.00 97.75 180 LYS A C 1
ATOM 1462 O O . LYS A 1 180 ? -12.039 -6.072 12.802 1.00 97.75 180 LYS A O 1
ATOM 1467 N N . VAL A 1 181 ? -13.332 -6.668 11.057 1.00 98.31 181 VAL A N 1
ATOM 1468 C CA . VAL A 1 181 ? -14.227 -5.511 11.110 1.00 98.31 181 VAL A CA 1
ATOM 1469 C C . VAL A 1 181 ? -15.191 -5.695 12.281 1.00 98.31 181 VAL A C 1
ATOM 1471 O O . VAL A 1 181 ? -15.929 -6.680 12.341 1.00 98.31 181 VAL A O 1
ATOM 1474 N N . ILE A 1 182 ? -15.161 -4.770 13.239 1.00 98.31 182 ILE A N 1
ATOM 1475 C CA . ILE A 1 182 ? -15.976 -4.821 14.466 1.00 98.31 182 ILE A CA 1
ATOM 1476 C C . ILE A 1 182 ? -16.892 -3.603 14.641 1.00 98.31 182 ILE A C 1
ATOM 1478 O O . ILE A 1 182 ? -17.715 -3.600 15.553 1.00 98.31 182 ILE A O 1
ATOM 1482 N N . GLN A 1 183 ? -16.794 -2.611 13.754 1.00 97.75 183 GLN A N 1
ATOM 1483 C CA . GLN A 1 183 ? -17.739 -1.500 13.637 1.00 97.75 183 GLN A CA 1
ATOM 1484 C C . GLN A 1 183 ? -17.955 -1.144 12.159 1.00 97.75 183 GLN A C 1
ATOM 1486 O O . GLN A 1 183 ? -17.062 -1.344 11.334 1.00 97.75 183 GLN A O 1
ATOM 1491 N N . HIS A 1 184 ? -19.128 -0.607 11.825 1.00 95.69 184 HIS A N 1
ATOM 1492 C CA . HIS A 1 184 ? -19.450 -0.139 10.479 1.00 95.69 184 HIS A CA 1
ATOM 1493 C C . HIS A 1 184 ? -18.643 1.108 10.100 1.00 95.69 184 HIS A C 1
ATOM 1495 O O . HIS A 1 184 ? -18.513 2.051 10.881 1.00 95.69 184 HIS A O 1
ATOM 1501 N N . PHE A 1 185 ? -18.155 1.152 8.858 1.00 94.56 185 PHE A N 1
ATOM 1502 C CA . PHE A 1 185 ? -17.420 2.308 8.334 1.00 94.56 185 PHE A CA 1
ATOM 1503 C C . PHE A 1 185 ? -18.311 3.550 8.169 1.00 94.56 185 PHE A C 1
ATOM 1505 O O . PHE A 1 185 ? -17.813 4.669 8.264 1.00 94.56 185 PHE A O 1
ATOM 1512 N N . SER A 1 186 ? -19.627 3.378 8.010 1.00 92.56 186 SER A N 1
ATOM 1513 C CA . SER A 1 186 ? -20.595 4.485 8.006 1.00 92.56 186 SER A CA 1
ATOM 1514 C C . SER A 1 186 ? -20.599 5.282 9.317 1.00 92.56 186 SER A C 1
ATOM 1516 O O . SER A 1 186 ? -20.920 6.467 9.314 1.00 92.56 186 SER A O 1
ATOM 1518 N N . GLU A 1 187 ? -20.185 4.669 10.431 1.00 94.69 187 GLU A N 1
ATOM 1519 C CA . GLU A 1 187 ? -20.130 5.319 11.744 1.00 94.69 187 GLU A CA 1
ATOM 1520 C C . GLU A 1 187 ? -18.858 6.146 11.962 1.00 94.69 187 GLU A C 1
ATOM 1522 O O . GLU A 1 187 ? -18.725 6.804 12.995 1.00 94.69 187 GLU A O 1
ATOM 1527 N N . LEU A 1 188 ? -17.917 6.163 11.006 1.00 95.44 188 LEU A N 1
ATOM 1528 C CA . LEU A 1 188 ? -16.641 6.870 11.154 1.00 95.44 188 LEU A CA 1
ATOM 1529 C C . LEU A 1 188 ? -16.823 8.340 11.532 1.00 95.44 188 LEU A C 1
ATOM 1531 O O . LEU A 1 188 ? -16.106 8.830 12.400 1.00 95.44 188 LEU A O 1
ATOM 1535 N N . GLY A 1 189 ? -17.803 9.034 10.949 1.00 94.44 189 GLY A N 1
ATOM 1536 C CA . GLY A 1 189 ? -18.095 10.424 11.308 1.00 94.44 189 GLY A CA 1
ATOM 1537 C C . GLY A 1 189 ? -18.367 10.592 12.807 1.00 94.44 189 GLY A C 1
ATOM 1538 O O . GLY A 1 189 ? -17.731 11.421 13.464 1.00 94.44 189 GLY A O 1
ATOM 1539 N N . ASN A 1 190 ? -19.248 9.758 13.363 1.00 95.69 190 ASN A N 1
ATOM 1540 C CA . ASN A 1 190 ? -19.609 9.770 14.782 1.00 95.69 190 ASN A CA 1
ATOM 1541 C C . ASN A 1 190 ? -18.435 9.338 15.671 1.00 95.69 190 ASN A C 1
ATOM 1543 O O . ASN A 1 190 ? -18.138 9.990 16.674 1.00 95.69 190 ASN A O 1
ATOM 1547 N N . LEU A 1 191 ? -17.722 8.275 15.287 1.00 97.12 191 LEU A N 1
ATOM 1548 C CA . LEU A 1 191 ? -16.563 7.770 16.027 1.00 97.12 191 LEU A CA 1
ATOM 1549 C C . LEU A 1 191 ? -15.453 8.821 16.117 1.00 97.12 191 LEU A C 1
ATOM 1551 O O . LEU A 1 191 ? -14.912 9.056 17.192 1.00 97.12 191 LEU A O 1
ATOM 1555 N N . ILE A 1 192 ? -15.150 9.516 15.018 1.00 97.06 192 ILE A N 1
ATOM 1556 C CA . ILE A 1 192 ? -14.141 10.584 14.990 1.00 97.06 192 ILE A CA 1
ATOM 1557 C C . ILE A 1 192 ? -14.592 11.785 15.830 1.00 97.06 192 ILE A C 1
ATOM 1559 O O . ILE A 1 192 ? -13.772 12.436 16.484 1.00 97.06 192 ILE A O 1
ATOM 1563 N N . GLN A 1 193 ? -15.885 12.119 15.816 1.00 95.81 193 GLN A N 1
ATOM 1564 C CA . GLN A 1 193 ? -16.413 13.212 16.631 1.00 95.81 193 GLN A CA 1
ATOM 1565 C C . GLN A 1 193 ? -16.285 12.927 18.130 1.00 95.81 193 GLN A C 1
ATOM 1567 O O . GLN A 1 193 ? -15.907 13.845 18.865 1.00 95.81 193 GLN A O 1
ATOM 1572 N N . ASN A 1 194 ? -16.528 11.683 18.543 1.00 96.81 194 ASN A N 1
ATOM 1573 C CA . ASN A 1 194 ? -16.511 11.244 19.940 1.00 96.81 194 ASN A CA 1
ATOM 1574 C C . ASN A 1 194 ? -15.151 10.700 20.410 1.00 96.81 194 ASN A C 1
ATOM 1576 O O . ASN A 1 194 ? -14.997 10.384 21.586 1.00 96.81 194 ASN A O 1
ATOM 1580 N N . ALA A 1 195 ? -14.170 10.588 19.514 1.00 97.25 195 ALA A N 1
ATOM 1581 C CA . ALA A 1 195 ? -12.828 10.132 19.845 1.00 97.25 195 ALA A CA 1
ATOM 1582 C C . ALA A 1 195 ? -12.120 11.068 20.835 1.00 97.25 195 ALA A C 1
ATOM 1584 O O . ALA A 1 195 ? -12.308 12.290 20.816 1.00 97.25 195 ALA A O 1
ATOM 1585 N N . GLU A 1 196 ? -11.215 10.482 21.621 1.00 97.31 196 GLU A N 1
ATOM 1586 C CA . GLU A 1 196 ? -10.308 11.209 22.507 1.00 97.31 196 GLU A CA 1
ATOM 1587 C C . GLU A 1 196 ? -9.593 12.358 21.769 1.00 97.31 196 GLU A C 1
ATOM 1589 O O . GLU A 1 196 ? -9.183 12.184 20.609 1.00 97.31 196 GLU A O 1
ATOM 1594 N N . PRO A 1 197 ? -9.373 13.523 22.413 1.00 97.88 197 PRO A N 1
ATOM 1595 C CA . PRO A 1 197 ? -8.850 14.716 21.744 1.00 97.88 197 PRO A CA 1
ATOM 1596 C C . PRO A 1 197 ? -7.562 14.477 20.945 1.00 97.88 197 PRO A C 1
ATOM 1598 O O . PRO A 1 197 ? -7.432 14.960 19.817 1.00 97.88 197 PRO A O 1
ATOM 1601 N N . ALA A 1 198 ? -6.633 13.685 21.490 1.00 97.56 198 ALA A N 1
ATOM 1602 C CA . ALA A 1 198 ? -5.371 13.358 20.831 1.00 97.56 198 ALA A CA 1
ATOM 1603 C C . ALA A 1 198 ? -5.570 12.510 19.562 1.00 97.56 198 ALA A C 1
ATOM 1605 O O . ALA A 1 198 ? -4.961 12.785 18.526 1.00 97.56 198 ALA A O 1
ATOM 1606 N N . LEU A 1 199 ? -6.447 11.503 19.609 1.00 97.44 199 LEU A N 1
ATOM 1607 C CA . LEU A 1 199 ? -6.765 10.661 18.454 1.00 97.44 199 LEU A CA 1
ATOM 1608 C C . LEU A 1 199 ? -7.478 11.477 17.370 1.00 97.44 199 LEU A C 1
ATOM 1610 O O . LEU A 1 199 ? -7.096 11.441 16.200 1.00 97.44 199 LEU A O 1
ATOM 1614 N N . LYS A 1 200 ? -8.452 12.296 17.772 1.00 97.31 200 LYS A N 1
ATOM 1615 C CA . LYS A 1 200 ? -9.167 13.212 16.879 1.00 97.31 200 LYS A CA 1
ATOM 1616 C C . LYS A 1 200 ? -8.218 14.184 16.175 1.00 97.31 200 LYS A C 1
ATOM 1618 O O . LYS A 1 200 ? -8.375 14.445 14.982 1.00 97.31 200 LYS A O 1
ATOM 1623 N N . GLN A 1 201 ? -7.207 14.698 16.879 1.00 97.19 201 GLN A N 1
ATOM 1624 C CA . GLN A 1 201 ? -6.173 15.549 16.287 1.00 97.19 201 GLN A CA 1
ATOM 1625 C C . GLN A 1 201 ? -5.325 14.794 15.256 1.00 97.19 201 GLN A C 1
ATOM 1627 O O . GLN A 1 201 ? -5.123 15.326 14.162 1.00 97.19 201 GLN A O 1
ATOM 1632 N N . LYS A 1 202 ? -4.873 13.570 15.568 1.00 97.31 202 LYS A N 1
ATOM 1633 C CA . LYS A 1 202 ? -4.111 12.721 14.633 1.00 97.31 202 LYS A CA 1
ATOM 1634 C C . LYS A 1 202 ? -4.896 12.453 13.350 1.00 97.31 202 LYS A C 1
ATOM 1636 O O . LYS A 1 202 ? -4.374 12.663 12.259 1.00 97.31 202 LYS A O 1
ATOM 1641 N N . ILE A 1 203 ? -6.171 12.086 13.476 1.00 97.25 203 ILE A N 1
ATOM 1642 C CA . ILE A 1 203 ? -7.058 11.835 12.331 1.00 97.25 203 ILE A CA 1
ATOM 1643 C C . ILE A 1 203 ? -7.223 13.101 11.489 1.00 97.25 203 ILE A C 1
ATOM 1645 O O . ILE A 1 203 ? -7.024 13.066 10.279 1.00 97.25 203 ILE A O 1
ATOM 1649 N N . ARG A 1 204 ? -7.502 14.251 12.115 1.00 94.25 204 ARG A N 1
ATOM 1650 C CA . ARG A 1 204 ? -7.617 15.531 11.394 1.00 94.25 204 ARG A CA 1
ATOM 1651 C C . ARG A 1 204 ? -6.322 15.924 10.687 1.00 94.25 204 ARG A C 1
ATOM 1653 O O . ARG A 1 204 ? -6.377 16.519 9.617 1.00 94.25 204 ARG A O 1
ATOM 1660 N N . GLN A 1 205 ? -5.166 15.646 11.286 1.00 93.50 205 GLN A N 1
ATOM 1661 C CA . GLN A 1 205 ? -3.877 15.898 10.650 1.00 93.50 205 GLN A CA 1
ATOM 1662 C C . GLN A 1 205 ? -3.689 15.017 9.417 1.00 93.50 205 GLN A C 1
ATOM 1664 O O . GLN A 1 205 ? -3.364 15.556 8.362 1.00 93.50 205 GLN A O 1
ATOM 1669 N N . PHE A 1 206 ? -3.952 13.715 9.538 1.00 92.75 206 PHE A N 1
ATOM 1670 C CA . PHE A 1 206 ? -3.907 12.792 8.408 1.00 92.75 206 PHE A CA 1
ATOM 1671 C C . PHE A 1 206 ? -4.855 13.239 7.288 1.00 92.75 206 PHE A C 1
ATOM 1673 O O . PHE A 1 206 ? -4.422 13.404 6.154 1.00 92.75 206 PHE A O 1
ATOM 1680 N N . MET A 1 207 ? -6.122 13.528 7.612 1.00 90.38 207 MET A N 1
ATOM 1681 C CA . MET A 1 207 ? -7.112 13.980 6.629 1.00 90.38 207 MET A CA 1
ATOM 1682 C C . MET A 1 207 ? -6.666 15.259 5.914 1.00 90.38 207 MET A C 1
ATOM 1684 O O . MET A 1 207 ? -6.779 15.341 4.698 1.00 90.38 207 MET A O 1
ATOM 1688 N N . ARG A 1 208 ? -6.085 16.236 6.629 1.00 87.12 208 ARG A N 1
ATOM 1689 C CA . ARG A 1 208 ? -5.519 17.441 5.995 1.00 87.12 208 ARG A CA 1
ATOM 1690 C C . ARG A 1 208 ? -4.356 17.116 5.060 1.00 87.12 208 ARG A C 1
ATOM 1692 O O . ARG A 1 208 ? -4.310 17.647 3.960 1.00 87.12 208 ARG A O 1
ATOM 1699 N N . GLN A 1 209 ? -3.425 16.266 5.490 1.00 84.50 209 GLN A N 1
ATOM 1700 C CA . GLN A 1 209 ? -2.267 15.873 4.678 1.00 84.50 209 GLN A CA 1
ATOM 1701 C C . GLN A 1 209 ? -2.689 15.112 3.416 1.00 84.50 209 GLN A C 1
ATOM 1703 O O . GLN A 1 209 ? -2.113 15.316 2.353 1.00 84.50 209 GLN A O 1
ATOM 1708 N N . ALA A 1 210 ? -3.718 14.275 3.528 1.00 79.56 210 ALA A N 1
ATOM 1709 C CA . ALA A 1 210 ? -4.281 13.507 2.427 1.00 79.56 210 ALA A CA 1
ATOM 1710 C C . ALA A 1 210 ? -5.348 14.274 1.618 1.00 79.56 210 ALA A C 1
ATOM 1712 O O . ALA A 1 210 ? -5.887 13.717 0.668 1.00 79.56 210 ALA A O 1
ATOM 1713 N N . SER A 1 211 ? -5.641 15.535 1.971 1.00 87.38 211 SER A N 1
ATOM 1714 C CA . SER A 1 211 ? -6.696 16.365 1.363 1.00 87.38 211 SER A CA 1
ATOM 1715 C C . SER A 1 211 ? -8.081 15.696 1.334 1.00 87.38 211 SER A C 1
ATOM 1717 O O . SER A 1 211 ? -8.801 15.809 0.349 1.00 87.38 211 SER A O 1
ATOM 1719 N N . LEU A 1 212 ? -8.446 14.996 2.414 1.00 84.44 212 LEU A N 1
ATOM 1720 C CA . LEU A 1 212 ? -9.709 14.265 2.551 1.00 84.44 212 LEU A CA 1
ATOM 1721 C C . LEU A 1 212 ? -10.783 15.104 3.255 1.00 84.44 212 LEU A C 1
ATOM 1723 O O . LEU A 1 212 ? -10.548 15.666 4.332 1.00 84.44 212 LEU A O 1
ATOM 1727 N N . GLY A 1 213 ? -11.977 15.128 2.670 1.00 85.00 213 GLY A N 1
ATOM 1728 C CA . GLY A 1 213 ? -13.222 15.587 3.273 1.00 85.00 213 GLY A CA 1
ATOM 1729 C C . GLY A 1 213 ? -13.981 14.472 3.999 1.00 85.00 213 GLY A C 1
ATOM 1730 O O . GLY A 1 213 ? -13.545 13.325 4.071 1.00 85.00 213 GLY A O 1
ATOM 1731 N N . ALA A 1 214 ? -15.140 14.820 4.568 1.00 84.19 214 ALA A N 1
ATOM 1732 C CA . ALA A 1 214 ? -16.010 13.848 5.236 1.00 84.19 214 ALA A CA 1
ATOM 1733 C C . ALA A 1 214 ? -16.584 12.815 4.251 1.00 84.19 214 ALA A C 1
ATOM 1735 O O . ALA A 1 214 ? -16.638 11.633 4.578 1.00 84.19 214 ALA A O 1
ATOM 1736 N N . ASP A 1 215 ? -16.939 13.252 3.041 1.00 86.00 215 ASP A N 1
ATOM 1737 C CA . ASP A 1 215 ? -17.494 12.391 1.989 1.00 86.00 215 ASP A CA 1
ATOM 1738 C C . ASP A 1 215 ? -16.454 11.411 1.415 1.00 86.00 215 ASP A C 1
ATOM 1740 O O . ASP A 1 215 ? -16.811 10.389 0.834 1.00 86.00 215 ASP A O 1
ATOM 1744 N N . ASP A 1 216 ? -15.162 11.677 1.641 1.00 86.94 216 ASP A N 1
ATOM 1745 C CA . ASP A 1 216 ? -14.062 10.800 1.235 1.00 86.94 216 ASP A CA 1
ATOM 1746 C C . ASP A 1 216 ? -13.796 9.668 2.242 1.00 86.94 216 ASP A C 1
ATOM 1748 O O . ASP A 1 216 ? -12.925 8.825 2.012 1.00 86.94 216 ASP A O 1
ATOM 1752 N N . LEU A 1 217 ? -14.530 9.614 3.364 1.00 92.12 217 LEU A N 1
ATOM 1753 C CA . LEU A 1 217 ? -14.390 8.570 4.386 1.00 92.12 217 LEU A CA 1
ATOM 1754 C C . LEU A 1 217 ? -15.065 7.248 3.983 1.00 92.12 217 LEU A C 1
ATOM 1756 O O . LEU A 1 217 ? -15.754 6.605 4.774 1.00 92.12 217 LEU A O 1
ATOM 1760 N N . VAL A 1 218 ? -14.826 6.823 2.747 1.00 91.50 218 VAL A N 1
ATOM 1761 C CA . VAL A 1 218 ? -15.361 5.602 2.148 1.00 91.50 218 VAL A CA 1
ATOM 1762 C C . VAL A 1 218 ? -14.236 4.631 1.806 1.00 91.50 218 VAL A C 1
ATOM 1764 O O . VAL A 1 218 ? -13.163 5.023 1.344 1.00 91.50 218 VAL A O 1
ATOM 1767 N N . ALA A 1 219 ? -14.469 3.338 2.035 1.00 95.00 219 ALA A N 1
ATOM 1768 C CA . ALA A 1 219 ? -13.561 2.304 1.558 1.00 95.00 219 ALA A CA 1
ATOM 1769 C C . ALA A 1 219 ? -13.790 2.070 0.059 1.00 95.00 219 ALA A C 1
ATOM 1771 O O . ALA A 1 219 ? -14.927 2.063 -0.414 1.00 95.00 219 ALA A O 1
ATOM 1772 N N . VAL A 1 220 ? -12.711 1.865 -0.694 1.00 92.75 220 VAL A N 1
ATOM 1773 C CA . VAL A 1 220 ? -12.764 1.679 -2.151 1.00 92.75 220 VAL A CA 1
ATOM 1774 C C . VAL A 1 220 ? -12.069 0.384 -2.528 1.00 92.75 220 VAL A C 1
ATOM 1776 O O . VAL A 1 220 ? -10.916 0.164 -2.160 1.00 92.75 220 VAL A O 1
ATOM 1779 N N . GLN A 1 221 ? -12.752 -0.466 -3.289 1.00 92.44 221 GLN A N 1
ATOM 1780 C CA . GLN A 1 221 ? -12.181 -1.695 -3.817 1.00 92.44 221 GLN A CA 1
ATOM 1781 C C . GLN A 1 221 ? -11.587 -1.477 -5.206 1.00 92.44 221 GLN A C 1
ATOM 1783 O O . GLN A 1 221 ? -12.130 -0.769 -6.059 1.00 92.44 221 GLN A O 1
ATOM 1788 N N . SER A 1 222 ? -10.478 -2.156 -5.455 1.00 88.94 222 SER A N 1
ATOM 1789 C CA . SER A 1 222 ? -9.843 -2.232 -6.758 1.00 88.94 222 SER A CA 1
ATOM 1790 C C . SER A 1 222 ? -9.266 -3.619 -7.018 1.00 88.94 222 SER A C 1
ATOM 1792 O O . SER A 1 222 ? -9.125 -4.430 -6.100 1.00 88.94 222 SER A O 1
ATOM 1794 N N . ARG A 1 223 ? -8.938 -3.902 -8.279 1.00 86.75 223 ARG A N 1
ATOM 1795 C CA . ARG A 1 223 ? -8.206 -5.110 -8.668 1.00 86.75 223 ARG A CA 1
ATOM 1796 C C . ARG A 1 223 ? -6.771 -4.776 -9.032 1.00 86.75 223 ARG A C 1
ATOM 1798 O O . ARG A 1 223 ? -6.535 -3.887 -9.845 1.00 86.75 223 ARG A O 1
ATOM 1805 N N . ILE A 1 224 ? -5.845 -5.543 -8.473 1.00 82.25 224 ILE A N 1
ATOM 1806 C CA . ILE A 1 224 ? -4.420 -5.496 -8.780 1.00 82.25 224 ILE A CA 1
ATOM 1807 C C . ILE A 1 224 ? -4.164 -6.031 -10.188 1.00 82.25 224 ILE A C 1
ATOM 1809 O O . ILE A 1 224 ? -4.533 -7.160 -10.496 1.00 82.25 224 ILE A O 1
ATOM 1813 N N . GLY A 1 225 ? -3.537 -5.221 -11.035 1.00 77.00 225 GLY A N 1
ATOM 1814 C CA . GLY A 1 225 ? -2.999 -5.641 -12.326 1.00 77.00 225 GLY A CA 1
ATOM 1815 C C . GLY A 1 225 ? -1.615 -6.294 -12.205 1.00 77.00 225 GLY A C 1
ATOM 1816 O O . GLY A 1 225 ? -1.010 -6.252 -11.128 1.00 77.00 225 GLY A O 1
ATOM 1817 N N . PRO A 1 226 ? -1.102 -6.878 -13.302 1.00 72.75 226 PRO A N 1
ATOM 1818 C CA . PRO A 1 226 ? 0.245 -7.434 -13.343 1.00 72.75 226 PRO A CA 1
ATOM 1819 C C . PRO A 1 226 ? 1.299 -6.376 -13.003 1.00 72.75 226 PRO A C 1
ATOM 1821 O O . PRO A 1 226 ? 1.260 -5.271 -13.539 1.00 72.75 226 PRO A O 1
ATOM 1824 N N . ARG A 1 227 ? 2.235 -6.707 -12.107 1.00 68.31 227 ARG A N 1
ATOM 1825 C CA . ARG A 1 227 ? 3.413 -5.880 -11.783 1.00 68.31 227 ARG A CA 1
ATOM 1826 C C . ARG A 1 227 ? 4.453 -6.690 -11.012 1.00 68.31 227 ARG A C 1
ATOM 1828 O O . ARG A 1 227 ? 4.152 -7.751 -10.476 1.00 68.31 227 ARG A O 1
ATOM 1835 N N . PHE A 1 228 ? 5.685 -6.183 -10.951 1.00 65.94 228 PHE A N 1
ATOM 1836 C CA . PHE A 1 228 ? 6.812 -6.820 -10.244 1.00 65.94 228 PHE A CA 1
ATOM 1837 C C . PHE A 1 228 ? 7.038 -8.294 -10.639 1.00 65.94 228 PHE A C 1
ATOM 1839 O O . PHE A 1 228 ? 7.349 -9.132 -9.799 1.00 65.94 228 PHE A O 1
ATOM 1846 N N . GLY A 1 229 ? 6.830 -8.629 -11.917 1.00 63.38 229 GLY A N 1
ATOM 1847 C CA . GLY A 1 229 ? 6.969 -10.004 -12.413 1.00 63.38 229 GLY A CA 1
ATOM 1848 C C . GLY A 1 229 ? 5.859 -10.964 -11.970 1.00 63.38 229 GLY A C 1
ATOM 1849 O O . GLY A 1 229 ? 5.936 -12.147 -12.275 1.00 63.38 229 GLY A O 1
ATOM 1850 N N . SER A 1 230 ? 4.826 -10.469 -11.285 1.00 68.25 230 SER A N 1
ATOM 1851 C CA . SER A 1 230 ? 3.653 -11.243 -10.887 1.00 68.25 230 SER A CA 1
ATOM 1852 C C . SER A 1 230 ? 2.453 -10.917 -11.772 1.00 68.25 230 SER A C 1
ATOM 1854 O O . SER A 1 230 ? 2.258 -9.766 -12.172 1.00 68.25 230 SER A O 1
ATOM 1856 N N . ALA A 1 231 ? 1.606 -11.917 -12.025 1.00 72.50 231 ALA A N 1
ATOM 1857 C CA . ALA A 1 231 ? 0.365 -11.734 -12.777 1.00 72.50 231 ALA A CA 1
ATOM 1858 C C . ALA A 1 231 ? -0.646 -10.824 -12.052 1.00 72.50 231 ALA A C 1
ATOM 1860 O O . ALA A 1 231 ? -1.519 -10.236 -12.692 1.00 72.50 231 ALA A O 1
ATOM 1861 N N . GLY A 1 232 ? -0.524 -10.679 -10.728 1.00 84.56 232 GLY A N 1
ATOM 1862 C CA . GLY A 1 232 ? -1.471 -9.918 -9.930 1.00 84.56 232 GLY A CA 1
ATOM 1863 C C . GLY A 1 232 ? -2.843 -10.586 -9.886 1.00 84.56 232 GLY A C 1
ATOM 1864 O O . GLY A 1 232 ? -2.975 -11.809 -9.902 1.00 84.56 232 GLY A O 1
ATOM 1865 N N . GLY A 1 233 ? -3.892 -9.773 -9.821 1.00 81.75 233 GLY A N 1
ATOM 1866 C CA . GLY A 1 233 ? -5.280 -10.225 -9.844 1.00 81.75 233 GLY A CA 1
ATOM 1867 C C . GLY A 1 233 ? -5.979 -10.220 -8.487 1.00 81.75 233 GLY A C 1
ATOM 1868 O O . GLY A 1 233 ? -7.199 -10.402 -8.464 1.00 81.75 233 GLY A O 1
ATOM 1869 N N . ALA A 1 234 ? -5.273 -9.964 -7.379 1.00 90.81 234 ALA A N 1
ATOM 1870 C CA . ALA A 1 234 ? -5.897 -9.808 -6.067 1.00 90.81 234 ALA A CA 1
ATOM 1871 C C . ALA A 1 234 ? -6.885 -8.637 -6.038 1.00 90.81 234 ALA A C 1
ATOM 1873 O O . ALA A 1 234 ? -6.700 -7.612 -6.700 1.00 90.81 234 ALA A O 1
ATOM 1874 N N . LEU A 1 235 ? -7.929 -8.780 -5.223 1.00 91.75 235 LEU A N 1
ATOM 1875 C CA . LEU A 1 235 ? -8.744 -7.644 -4.812 1.00 91.75 235 LEU A CA 1
ATOM 1876 C C . LEU A 1 235 ? -8.013 -6.914 -3.689 1.00 91.75 235 LEU A C 1
ATOM 1878 O O . LEU A 1 235 ? -7.547 -7.545 -2.747 1.00 91.75 235 LEU A O 1
ATOM 1882 N N . GLN A 1 236 ? -7.947 -5.593 -3.775 1.00 94.69 236 GLN A N 1
ATOM 1883 C CA . GLN A 1 236 ? -7.393 -4.738 -2.735 1.00 94.69 236 GLN A CA 1
ATOM 1884 C C . GLN A 1 236 ? -8.424 -3.687 -2.340 1.00 94.69 236 GLN A C 1
ATOM 1886 O O . GLN A 1 236 ? -9.184 -3.194 -3.175 1.00 94.69 236 GLN A O 1
ATOM 1891 N N . ILE A 1 237 ? -8.439 -3.335 -1.063 1.00 96.06 237 ILE A N 1
ATOM 1892 C CA . ILE A 1 237 ? -9.301 -2.310 -0.495 1.00 96.06 237 ILE A CA 1
ATOM 1893 C C . ILE A 1 237 ? -8.417 -1.176 0.013 1.00 96.06 237 ILE A C 1
ATOM 1895 O O . ILE A 1 237 ? -7.522 -1.393 0.829 1.00 96.06 237 ILE A O 1
ATOM 1899 N N . LYS A 1 238 ? -8.682 0.040 -0.462 1.00 95.06 238 LYS A N 1
ATOM 1900 C CA . LYS A 1 238 ? -8.171 1.273 0.130 1.00 95.06 238 LYS A CA 1
ATOM 1901 C C . LYS A 1 238 ? -9.143 1.713 1.217 1.00 95.06 238 LYS A C 1
ATOM 1903 O O . LYS A 1 238 ? -10.281 2.073 0.926 1.00 95.06 238 LYS A O 1
ATOM 1908 N N . LEU A 1 239 ? -8.690 1.677 2.458 1.00 97.00 239 LEU A N 1
ATOM 1909 C CA . LEU A 1 239 ? -9.405 2.197 3.611 1.00 97.00 239 LEU A CA 1
ATOM 1910 C C . LEU A 1 239 ? -9.335 3.736 3.631 1.00 97.00 239 LEU A C 1
ATOM 1912 O O . LEU A 1 239 ? -8.351 4.318 3.163 1.00 97.00 239 LEU A O 1
ATOM 1916 N N . PRO A 1 240 ? -10.351 4.413 4.188 1.00 95.25 240 PRO A N 1
ATOM 1917 C CA . PRO A 1 240 ? -10.383 5.875 4.250 1.00 95.25 240 PRO A CA 1
ATOM 1918 C C . PRO A 1 240 ? -9.379 6.477 5.241 1.00 95.25 240 PRO A C 1
ATOM 1920 O O . PRO A 1 240 ? -9.025 7.649 5.140 1.00 95.25 240 PRO A O 1
ATOM 1923 N N . LEU A 1 241 ? -8.922 5.681 6.209 1.00 97.19 241 LEU A N 1
ATOM 1924 C CA . LEU A 1 241 ? -7.939 6.051 7.223 1.00 97.19 241 LEU A CA 1
ATOM 1925 C C . LEU A 1 241 ? -6.923 4.910 7.390 1.00 97.19 241 LEU A C 1
ATOM 1927 O O . LEU A 1 241 ? -7.255 3.763 7.078 1.00 97.19 241 LEU A O 1
ATOM 1931 N N . PRO A 1 242 ? -5.713 5.193 7.907 1.00 97.81 242 PRO A N 1
ATOM 1932 C CA . PRO A 1 242 ? -4.731 4.172 8.240 1.00 97.81 242 PRO A CA 1
ATOM 1933 C C . PRO A 1 242 ? -5.287 3.126 9.200 1.00 97.81 242 PRO A C 1
ATOM 1935 O O . PRO A 1 242 ? -6.067 3.450 10.105 1.00 97.81 242 PRO A O 1
ATOM 1938 N N . VAL A 1 243 ? -4.838 1.883 9.038 1.00 97.81 243 VAL A N 1
ATOM 1939 C CA . VAL A 1 243 ? -5.270 0.741 9.854 1.00 97.81 243 VAL A CA 1
ATOM 1940 C C . VAL A 1 243 ? -5.106 1.025 11.348 1.00 97.81 243 VAL A C 1
ATOM 1942 O O . VAL A 1 243 ? -6.038 0.803 12.118 1.00 97.81 243 VAL A O 1
ATOM 1945 N N . GLY A 1 244 ? -3.982 1.610 11.763 1.00 97.50 244 GLY A N 1
ATOM 1946 C CA . GLY A 1 244 ? -3.708 1.938 13.163 1.00 97.50 244 GLY A CA 1
ATOM 1947 C C . GLY A 1 244 ? -4.680 2.962 13.757 1.00 97.50 244 GLY A C 1
ATOM 1948 O O . GLY A 1 244 ? -5.021 2.880 14.941 1.00 97.50 244 GLY A O 1
ATOM 1949 N N . LEU A 1 245 ? -5.185 3.905 12.951 1.00 98.25 245 LEU A N 1
ATOM 1950 C CA . LEU A 1 245 ? -6.220 4.849 13.393 1.00 98.25 245 LEU A CA 1
ATOM 1951 C C . LEU A 1 245 ? -7.587 4.165 13.473 1.00 98.25 245 LEU A C 1
ATOM 1953 O O . LEU A 1 245 ? -8.320 4.387 14.434 1.00 98.25 245 LEU A O 1
ATOM 1957 N N . LEU A 1 246 ? -7.912 3.292 12.518 1.00 98.56 246 LEU A N 1
ATOM 1958 C CA . LEU A 1 246 ? -9.150 2.506 12.534 1.00 98.56 246 LEU A CA 1
ATOM 1959 C C . LEU A 1 246 ? -9.195 1.516 13.706 1.00 98.56 246 LEU A C 1
ATOM 1961 O O . LEU A 1 246 ? -10.257 1.317 14.294 1.00 98.56 246 LEU A O 1
ATOM 1965 N N . LYS A 1 247 ? -8.050 0.949 14.103 1.00 98.12 247 LYS A N 1
ATOM 1966 C CA . LYS A 1 247 ? -7.916 0.152 15.331 1.00 98.12 247 LYS A CA 1
ATOM 1967 C C . LYS A 1 247 ? -8.192 0.983 16.578 1.00 98.12 247 LYS A C 1
ATOM 1969 O O . LYS A 1 247 ? -8.986 0.581 17.421 1.00 98.12 247 LYS A O 1
ATOM 1974 N N . GLN A 1 248 ? -7.571 2.159 16.683 1.00 98.12 248 GLN A N 1
ATOM 1975 C CA . GLN A 1 248 ? -7.775 3.065 17.819 1.00 98.12 248 GLN A CA 1
ATOM 1976 C C . GLN A 1 248 ? -9.219 3.584 17.912 1.00 98.12 248 GLN A C 1
ATOM 1978 O O . GLN A 1 248 ? -9.712 3.803 19.014 1.00 98.12 248 GLN A O 1
ATOM 1983 N N . LEU A 1 249 ? -9.913 3.739 16.779 1.00 98.06 249 LEU A N 1
ATOM 1984 C CA . LEU A 1 249 ? -11.343 4.069 16.724 1.00 98.06 249 LEU A CA 1
ATOM 1985 C C . LEU A 1 249 ? -12.266 2.881 17.049 1.00 98.06 249 LEU A C 1
ATOM 1987 O O . LEU A 1 249 ? -13.479 3.062 17.119 1.00 98.06 249 LEU A O 1
ATOM 1991 N N . GLY A 1 250 ? -11.725 1.672 17.218 1.00 97.69 250 GLY A N 1
ATOM 1992 C CA . GLY A 1 250 ? -12.517 0.467 17.460 1.00 97.69 250 GLY A CA 1
ATOM 1993 C C . GLY A 1 250 ? -13.287 -0.024 16.232 1.00 97.69 250 GLY A C 1
ATOM 1994 O O . GLY A 1 250 ? -14.294 -0.704 16.386 1.00 97.69 250 GLY A O 1
ATOM 1995 N N . VAL A 1 251 ? -12.833 0.317 15.021 1.00 98.31 251 VAL A N 1
ATOM 1996 C CA . VAL A 1 251 ? -13.418 -0.160 13.755 1.00 98.31 251 VAL A CA 1
ATOM 1997 C C . VAL A 1 251 ? -12.825 -1.489 13.331 1.00 98.31 251 VAL A C 1
ATOM 1999 O O . VAL A 1 251 ? -13.542 -2.396 12.902 1.00 98.31 251 VAL A O 1
ATOM 2002 N N . LEU A 1 252 ? -11.513 -1.615 13.500 1.00 98.44 252 LEU A N 1
ATOM 2003 C CA . LEU A 1 252 ? -10.772 -2.834 13.232 1.00 98.44 252 LEU A CA 1
ATOM 2004 C C . LEU A 1 252 ? -10.233 -3.408 14.537 1.00 98.44 252 LEU A C 1
ATOM 2006 O O . LEU A 1 252 ? -9.768 -2.683 15.413 1.00 98.44 252 LEU A O 1
ATOM 2010 N N . LYS A 1 253 ? -10.249 -4.732 14.645 1.00 98.06 253 LYS A N 1
ATOM 2011 C CA . LYS A 1 253 ? -9.572 -5.458 15.714 1.00 98.06 253 LYS A CA 1
ATOM 2012 C C . LYS A 1 253 ? -8.598 -6.437 15.097 1.00 98.06 253 LYS A C 1
ATOM 2014 O O . LYS A 1 253 ? -8.993 -7.256 14.276 1.00 98.06 253 LYS A O 1
ATOM 2019 N N . GLU A 1 254 ? -7.345 -6.366 15.512 1.00 96.75 254 GLU A N 1
ATOM 2020 C CA . GLU A 1 254 ? -6.356 -7.363 15.116 1.00 96.75 254 GLU A CA 1
ATOM 2021 C C . GLU A 1 254 ? -6.716 -8.727 15.703 1.00 96.75 254 GLU A C 1
ATOM 2023 O O . GLU A 1 254 ? -7.142 -8.833 16.859 1.00 96.75 254 GLU A O 1
ATOM 2028 N N . VAL A 1 255 ? -6.599 -9.760 14.879 1.00 94.69 255 VAL A N 1
ATOM 2029 C CA . VAL A 1 255 ? -6.872 -11.148 15.248 1.00 94.69 255 VAL A CA 1
ATOM 2030 C C . VAL A 1 255 ? -5.613 -11.978 15.064 1.00 94.69 255 VAL A C 1
ATOM 2032 O O . VAL A 1 255 ? -4.702 -11.585 14.341 1.00 94.69 255 VAL A O 1
ATOM 2035 N N . GLU A 1 256 ? -5.561 -13.125 15.740 1.00 85.25 256 GLU A N 1
ATOM 2036 C CA . GLU A 1 256 ? -4.445 -14.053 15.594 1.00 85.25 256 GLU A CA 1
ATOM 2037 C C . GLU A 1 256 ? -4.293 -14.445 14.122 1.00 85.25 256 GLU A C 1
ATOM 2039 O O . GLU A 1 256 ? -5.173 -15.064 13.516 1.00 85.25 256 GLU A O 1
ATOM 2044 N N . ALA A 1 257 ? -3.180 -14.013 13.543 1.00 70.69 257 ALA A N 1
ATOM 2045 C CA . ALA A 1 257 ? -2.945 -14.102 12.124 1.00 70.69 257 ALA A CA 1
ATOM 2046 C C . ALA A 1 257 ? -2.530 -15.537 11.776 1.00 70.69 257 ALA A C 1
ATOM 2048 O O . ALA A 1 257 ? -1.459 -16.004 12.156 1.00 70.69 257 ALA A O 1
ATOM 2049 N N . LYS A 1 258 ? -3.385 -16.256 11.045 1.00 65.25 258 LYS A N 1
ATOM 2050 C CA . LYS A 1 258 ? -3.030 -17.551 10.454 1.00 65.25 258 LYS A CA 1
ATOM 2051 C C . LYS A 1 258 ? -2.676 -17.327 8.999 1.00 65.25 258 LYS A C 1
ATOM 2053 O O . LYS A 1 258 ? -3.563 -17.272 8.149 1.00 65.25 258 LYS A O 1
ATOM 2058 N N . TRP A 1 259 ? -1.389 -17.150 8.723 1.00 63.84 259 TRP A N 1
ATOM 2059 C CA . TRP A 1 259 ? -0.920 -17.272 7.352 1.00 63.84 259 TRP A CA 1
ATOM 2060 C C . TRP A 1 259 ? -1.084 -18.740 6.921 1.00 63.84 259 TRP A C 1
ATOM 2062 O O . TRP A 1 259 ? -0.641 -19.623 7.663 1.00 63.84 259 TRP A O 1
ATOM 2072 N N . PRO A 1 260 ? -1.771 -19.038 5.805 1.00 58.22 260 PRO A N 1
ATOM 2073 C CA . PRO A 1 260 ? -1.840 -20.397 5.294 1.00 58.22 260 PRO A CA 1
ATOM 2074 C C . PRO A 1 260 ? -0.431 -20.832 4.895 1.00 58.22 260 PRO A C 1
ATOM 2076 O O . PRO A 1 260 ? 0.229 -20.129 4.133 1.00 58.22 260 PRO A O 1
ATOM 2079 N N . ALA A 1 261 ? 0.016 -21.960 5.446 1.00 50.62 261 ALA A N 1
ATOM 2080 C CA . ALA A 1 261 ? 1.236 -22.633 5.011 1.00 50.62 261 ALA A CA 1
ATOM 2081 C C . ALA A 1 261 ? 1.121 -23.133 3.563 1.00 50.62 261 ALA A C 1
ATOM 2083 O O . ALA A 1 261 ? -0.016 -23.461 3.141 1.00 50.62 261 ALA A O 1
#

pLDDT: mean 81.29, std 16.12, range [32.09, 98.56]

=== Feature glossary ===
Each block in this record encodes a different view of the same protein. In brief:

Predicted aligned error. PAE(i, j) answers: if I align the predicted and true structures on residue i, how far off (in Å) do I expect residue j to be? A block-diagonal PAE matrix with low values on the blocks and high values off-diagonal is the signature of a multi-domain protein with confidently predicted domains but uncertain inter-domain orientation.

Contact-map, Ramachandran, and PAE plots. Plot images: a contact map (which residues are close in 3D, as an N×N binary image), a Ramachandran scatter (backbone torsion angles, revealing secondary-structure composition at a glance), and — for AlphaFold structures — a PAE heatmap (pairwise prediction confidence).

Backbone torsions (φ/ψ). φ (phi) and ψ (psi) are the two rotatable backbone dihedrals per residue: φ is the C(i-1)–N–Cα–C torsion, ψ is the N–Cα–C–N(i+1) torsion, both in degrees on (−180°, 180°]. α-helical residues cluster near (−60°, −45°); β-strand residues near (−120°, +130°). A Ramachandran plot is simply a scatter of (φ, ψ) for every residue.

Foldseek 3Di. A 3Di character summarizes, for each residue, the relative orientation of the Cα frame of its nearest spatial neighbor. Because it encodes fold topology rather than chemistry, 3Di alignments detect remote structural similarity that sequence alignment misses.

Radius of gyration, Cα contacts, bounding box. Three whole-structure scalars: the radius of gyration (RMS distance of Cα from centroid, in Å), the count of Cα–Cα contacts (pairs closer than 8 Å and separated by more than four residues in sequence — i.e. tertiary, not local, contacts), and the bounding-box dimensions. Together they distinguish compact globular folds from extended fibres or disordered chains.

Sequence. Sequence gives the chain of amino acids in standard one-letter code (A=alanine, C=cysteine, …, Y=tyrosine), read N→C. It is the only feature that is directly encoded by the gene; all structural features are derived from the folded form of this sequence.

mmCIF coordinates. Atomic coordinates in PDBx/mmCIF format — the same representation the Protein Data Bank distributes. Each line of the _atom_site loop places one backbone atom in Cartesian space (units: ångströms, origin: arbitrary).

Secondary structure (3-state, P-SEA). Three-state secondary structure (P-SEA) collapses the eight DSSP classes into helix (a), strand (b), and coil (c). P-SEA as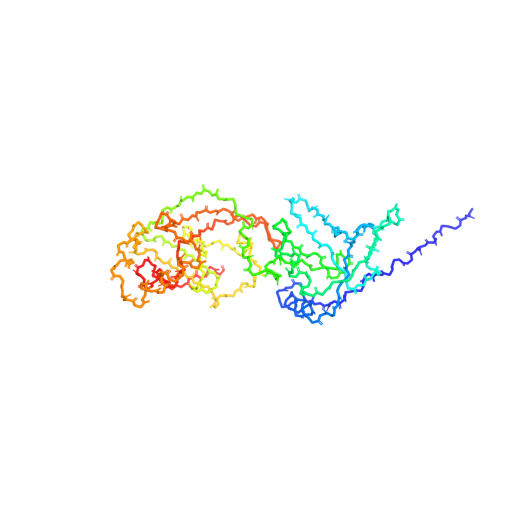signs these from Cα geometry alone — distances and angles — without requiring backbone oxygens, so it works on any Cα trace.

InterPro / GO / CATH / organism. Functional annotations link the protein to curated databases. InterPro entries identify conserved domains and families by matching the sequence against member-database signatures (Pfam, PROSITE, CDD, …). Gene Ontology (GO) terms describe molecular function, biological process, and cellular component in a controlled vocabulary. CATH places the structure in a hierarchical fold classification (Class/Architecture/Topology/Homologous-superfamily). The organism is the source species.

B-factor. B-factor (Debye–Waller factor) reflects atomic displacement in the crystal lattice. It is an experimental observable (units Å²), not a prediction; low values mean the atom is pinned down, high values mean it moves or is heterogeneous across the crystal.

Rendered structure images. Structure images are PyMOL renders from six orthogonal camera directions. Cartoon representation draws helices as coils and strands as arrows; sticks shows the backbone as bonds; surface shows the solvent-excluded envelope. Rainbow coloring maps sequence position to hue (blue→red, N→C); chain coloring assigns a distinct color per polypeptide.

Solvent-accessible surface area. Solvent-accessible surface area (SASA) is the area in Å² traced out by the centre of a 1.4 Å probe sphere (a water molecule) rolled over the protein's van der Waals surface (Shrake–Rupley / Lee–Richards construction). Buried residues have near-zero SASA; fully exposed residues can exceed 200 Å². The total SASA scales roughly with the number of surface residues.

Secondary structure (8-state, DSSP). The SS8 string is DSSP's per-residue secondary-structure call. α-helix (H) means an i→i+4 H-bond ladder; β-strand (E) means the residue participates in a β-sheet; 3₁₀ (G) and π (I) are tighter and wider helices; T/S are turns/bends; '-' is loop.

pLDDT. For AlphaFold models, the B-factor field carries pLDDT — the model's own estimate of local accuracy on a 0–100 scale. Regions with pLDDT<50 should be treated as essentially unmodeled; they often correspond to intrinsically disordered segments.

Nearest PDB structures. Nearest PDB neighbors are the top structural matches found by Foldseek when searching this structure against the entire Protein Data Bank. Each hit reports a TM-score (0 to 1; >0.5 almost always implies the same fold) and an E-value. These are *structural* homologs — they may share no detectable sequence similarity.